Protein AF-A0A9P5TML4-F1 (afdb_monomer_lite)

Radius of gyration: 34.61 Å; chains: 1; bounding box: 71×90×97 Å

Organism: Gymnopilus junonius (NCBI:txid109634)

Structure (mmCIF, N/CA/C/O backbone):
data_AF-A0A9P5TML4-F1
#
_entry.id   AF-A0A9P5TML4-F1
#
loop_
_atom_site.group_PDB
_atom_site.id
_atom_site.type_symbol
_atom_site.label_atom_id
_atom_site.label_alt_id
_atom_site.label_comp_id
_atom_site.label_asym_id
_atom_site.label_entity_id
_atom_site.label_seq_id
_atom_site.pdbx_PDB_ins_code
_atom_site.Cartn_x
_atom_site.Cartn_y
_atom_site.Cartn_z
_atom_site.occupancy
_atom_site.B_iso_or_equiv
_atom_site.auth_seq_id
_atom_site.auth_comp_id
_atom_site.auth_asym_id
_atom_site.auth_atom_id
_atom_site.pdbx_PDB_model_num
ATOM 1 N N . MET A 1 1 ? -10.111 -52.114 -5.248 1.00 51.84 1 MET A N 1
ATOM 2 C CA . MET A 1 1 ? -9.666 -50.754 -5.624 1.00 51.84 1 MET A CA 1
ATOM 3 C C . MET A 1 1 ? -9.181 -50.064 -4.357 1.00 51.84 1 MET A C 1
ATOM 5 O O . MET A 1 1 ? -9.997 -49.552 -3.606 1.00 51.84 1 MET A O 1
ATOM 9 N N . GLY A 1 2 ? -7.890 -50.209 -4.046 1.00 53.41 2 GLY A N 1
ATOM 10 C CA . GLY A 1 2 ? -7.282 -49.753 -2.791 1.00 53.41 2 GLY A CA 1
ATOM 11 C C . GLY A 1 2 ? -6.655 -48.367 -2.927 1.00 53.41 2 GLY A C 1
ATOM 12 O O . GLY A 1 2 ? -6.003 -48.074 -3.926 1.00 53.41 2 GLY A O 1
ATOM 13 N N . THR A 1 3 ? -6.862 -47.522 -1.923 1.00 57.94 3 THR A N 1
ATOM 14 C CA . THR A 1 3 ? -6.243 -46.200 -1.775 1.00 57.94 3 THR A CA 1
ATOM 15 C C . THR A 1 3 ? -4.847 -46.341 -1.156 1.00 57.94 3 THR A C 1
ATOM 17 O O . THR A 1 3 ? -4.753 -46.918 -0.069 1.00 57.94 3 THR A O 1
ATOM 20 N N . PRO A 1 4 ? -3.763 -45.822 -1.761 1.00 61.97 4 PRO A N 1
ATOM 21 C CA . PRO A 1 4 ? -2.462 -45.826 -1.106 1.00 61.97 4 PRO A CA 1
ATOM 22 C C . PRO A 1 4 ? -2.407 -44.757 -0.005 1.00 61.97 4 PRO A C 1
ATOM 24 O O . PRO A 1 4 ? -2.473 -43.552 -0.256 1.00 61.97 4 PRO A O 1
ATOM 27 N N . SER A 1 5 ? -2.289 -45.254 1.224 1.00 61.34 5 SER A N 1
ATOM 28 C CA . SER A 1 5 ? -1.948 -44.533 2.447 1.00 61.34 5 SER A CA 1
ATOM 29 C C . SER A 1 5 ? -0.537 -43.948 2.320 1.00 61.34 5 SER A C 1
ATOM 31 O O . SER A 1 5 ? 0.417 -44.685 2.087 1.00 61.34 5 SER A O 1
ATOM 33 N N . ARG A 1 6 ? -0.388 -42.623 2.437 1.00 62.00 6 ARG A N 1
ATOM 34 C CA . ARG A 1 6 ? 0.925 -41.974 2.575 1.00 62.00 6 ARG A CA 1
ATOM 35 C C . ARG A 1 6 ? 1.346 -42.033 4.046 1.00 62.00 6 ARG A C 1
ATOM 37 O O . ARG A 1 6 ? 0.998 -41.143 4.820 1.00 62.00 6 ARG A O 1
ATOM 44 N N . ASP A 1 7 ? 2.084 -43.085 4.400 1.00 55.38 7 ASP A N 1
ATOM 45 C CA . ASP A 1 7 ?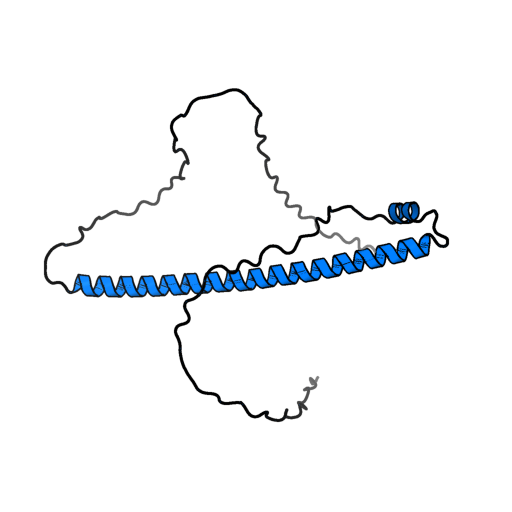 3.012 -43.096 5.540 1.00 55.38 7 ASP A CA 1
ATOM 46 C C . ASP A 1 7 ? 3.934 -41.861 5.425 1.00 55.38 7 ASP A C 1
ATOM 48 O O . ASP A 1 7 ? 4.420 -41.545 4.342 1.00 55.38 7 ASP A O 1
ATOM 52 N N . ARG A 1 8 ? 4.038 -40.946 6.395 1.00 58.59 8 ARG A N 1
ATOM 53 C CA . ARG A 1 8 ? 4.341 -41.054 7.834 1.00 58.59 8 ARG A CA 1
ATOM 54 C C . ARG A 1 8 ? 5.816 -41.317 8.157 1.00 58.59 8 ARG A C 1
ATOM 56 O O . ARG A 1 8 ? 6.116 -41.860 9.204 1.00 58.59 8 ARG A O 1
ATOM 63 N N . ASP A 1 9 ? 6.715 -40.746 7.356 1.00 57.97 9 ASP A N 1
ATOM 64 C CA . ASP A 1 9 ? 8.122 -40.553 7.726 1.00 57.97 9 ASP A CA 1
ATOM 65 C C . ASP A 1 9 ? 8.446 -39.062 7.880 1.00 57.97 9 ASP A C 1
ATOM 67 O O . ASP A 1 9 ? 8.963 -38.402 6.977 1.00 57.97 9 ASP A O 1
ATOM 71 N N . ARG A 1 10 ? 8.109 -38.495 9.046 1.00 68.50 10 ARG A N 1
ATOM 72 C CA . ARG A 1 10 ? 8.635 -37.189 9.466 1.00 68.50 10 ARG A CA 1
ATOM 73 C C . ARG A 1 10 ? 9.622 -37.428 10.611 1.00 68.50 10 ARG A C 1
ATOM 75 O O . ARG A 1 10 ? 9.188 -37.900 11.662 1.00 68.50 10 ARG A O 1
ATOM 82 N N . PRO A 1 11 ? 10.920 -37.127 10.438 1.00 71.56 11 PRO A N 1
ATOM 83 C CA . PRO A 1 11 ? 11.887 -37.274 11.516 1.00 71.56 11 PRO A CA 1
ATOM 84 C C . PRO A 1 11 ? 11.570 -36.296 12.663 1.00 71.56 11 PRO A C 1
ATOM 86 O O . PRO A 1 11 ? 11.087 -35.184 12.405 1.00 71.56 11 PRO A O 1
ATOM 89 N N . PRO A 1 12 ? 11.823 -36.680 13.927 1.00 73.31 12 PRO A N 1
ATOM 90 C CA . PRO A 1 12 ? 11.628 -35.796 15.067 1.00 73.31 12 PRO A CA 1
ATOM 91 C C . PRO A 1 12 ? 12.637 -34.645 15.004 1.00 73.31 12 PRO A C 1
ATOM 93 O O . PRO A 1 12 ? 13.848 -34.856 14.962 1.00 73.31 12 PRO A O 1
ATOM 96 N N . PHE A 1 13 ? 12.134 -33.410 14.994 1.00 66.06 13 PHE A N 1
ATOM 97 C CA . PHE A 1 13 ? 12.975 -32.230 15.162 1.00 66.06 13 PHE A CA 1
ATOM 98 C C . PHE A 1 13 ? 13.540 -32.198 16.593 1.00 66.06 13 PHE A C 1
ATOM 100 O O . PHE A 1 13 ? 12.789 -32.440 17.541 1.00 66.06 13 PHE A O 1
ATOM 107 N N . PRO A 1 14 ? 14.833 -31.882 16.775 1.00 67.19 14 PRO A N 1
ATOM 108 C CA . PRO A 1 14 ? 15.442 -31.797 18.094 1.00 67.19 14 PRO A CA 1
ATOM 109 C C . PRO A 1 14 ? 14.889 -30.611 18.896 1.00 67.19 14 PRO A C 1
ATOM 111 O O . PRO A 1 14 ? 14.801 -29.479 18.418 1.00 67.19 14 PRO A O 1
ATOM 114 N N . HIS A 1 15 ? 14.534 -30.902 20.147 1.00 57.44 15 HIS A N 1
ATOM 115 C CA . HIS A 1 15 ? 14.115 -29.946 21.164 1.00 57.44 15 HIS A CA 1
ATOM 116 C C . HIS A 1 15 ? 15.214 -28.907 21.420 1.00 57.44 15 HIS A C 1
ATOM 118 O O . HIS A 1 15 ? 16.324 -29.250 21.818 1.00 57.44 15 HIS A O 1
ATOM 124 N N . SER A 1 16 ? 14.890 -27.630 21.228 1.00 55.72 16 SER A N 1
ATOM 125 C CA . SER A 1 16 ? 15.721 -26.514 21.689 1.00 55.72 16 SER A CA 1
ATOM 126 C C . SER A 1 16 ? 15.268 -26.092 23.097 1.00 55.72 16 SER A C 1
ATOM 128 O O . SER A 1 16 ? 14.058 -25.977 23.318 1.00 55.72 16 SER A O 1
ATOM 130 N N . PRO A 1 17 ? 16.185 -25.871 24.058 1.00 59.56 17 PRO A N 1
ATOM 131 C CA . PRO A 1 17 ? 15.829 -25.482 25.417 1.00 59.56 17 PRO A CA 1
ATOM 132 C C . PRO A 1 17 ? 15.291 -24.047 25.450 1.00 59.56 17 PRO A C 1
ATOM 134 O O . PRO A 1 17 ? 15.883 -23.120 24.898 1.00 59.56 17 PRO A O 1
ATOM 137 N N . ALA A 1 18 ? 14.148 -23.881 26.111 1.00 56.38 18 ALA A N 1
ATOM 138 C CA . ALA A 1 18 ? 13.506 -22.599 26.347 1.00 56.38 18 ALA A CA 1
ATOM 139 C C . ALA A 1 18 ? 14.325 -21.740 27.331 1.00 56.38 18 ALA A C 1
ATOM 141 O O . ALA A 1 18 ? 14.668 -22.229 28.412 1.00 56.38 18 ALA A O 1
ATOM 142 N N . PRO A 1 19 ? 14.585 -20.453 27.042 1.00 59.31 19 PRO A N 1
ATOM 143 C CA . PRO A 1 19 ? 15.046 -19.527 28.061 1.00 59.31 19 PRO A CA 1
ATOM 144 C C . PRO A 1 19 ? 13.857 -19.095 28.929 1.00 59.31 19 PRO A C 1
ATOM 146 O O . PRO A 1 19 ? 12.971 -18.357 28.501 1.00 59.31 19 PRO A O 1
ATOM 149 N N . SER A 1 20 ? 13.851 -19.569 30.173 1.00 51.41 20 SER A N 1
ATOM 150 C CA . SER A 1 20 ? 13.013 -19.032 31.242 1.00 51.41 20 SER A CA 1
ATOM 151 C C . SER A 1 20 ? 13.687 -17.785 31.807 1.00 51.41 20 SER A C 1
ATOM 153 O O . SER A 1 20 ? 14.712 -17.882 32.479 1.00 51.41 20 SER A O 1
ATOM 155 N N . LEU A 1 21 ? 13.113 -16.612 31.544 1.00 57.62 21 LEU A N 1
ATOM 156 C CA . LEU A 1 21 ? 13.410 -15.394 32.291 1.00 57.62 21 LEU A CA 1
ATOM 157 C C . LEU A 1 21 ? 12.103 -14.815 32.831 1.00 57.62 21 LEU A C 1
ATOM 159 O O . LEU A 1 21 ? 11.304 -14.205 32.125 1.00 57.62 21 LEU A O 1
ATOM 163 N N . ARG A 1 22 ? 11.911 -15.040 34.132 1.00 51.38 22 ARG A N 1
ATOM 164 C CA . ARG A 1 22 ? 11.092 -14.199 35.003 1.00 51.38 22 ARG A CA 1
ATOM 165 C C . ARG A 1 22 ? 11.647 -12.766 34.969 1.00 51.38 22 ARG A C 1
ATOM 167 O O . ARG A 1 22 ? 12.858 -12.605 35.057 1.00 51.38 22 ARG A O 1
ATOM 174 N N . HIS A 1 23 ? 10.772 -11.760 34.952 1.00 43.31 23 HIS A N 1
ATOM 175 C CA . HIS A 1 23 ? 10.593 -10.755 36.017 1.00 43.31 23 HIS A CA 1
ATOM 176 C C . HIS A 1 23 ? 9.984 -9.434 35.504 1.00 43.31 23 HIS A C 1
ATOM 178 O O . HIS A 1 23 ? 10.268 -8.963 34.411 1.00 43.31 23 HIS A O 1
ATOM 184 N N . THR A 1 24 ? 9.184 -8.850 36.405 1.00 42.88 24 THR A N 1
ATOM 185 C CA . THR A 1 24 ? 8.756 -7.445 36.538 1.00 42.88 24 THR A CA 1
ATOM 186 C C . THR A 1 24 ? 7.752 -6.878 35.534 1.00 42.88 24 THR A C 1
ATOM 188 O O . THR A 1 24 ? 8.084 -6.427 34.445 1.00 42.88 24 THR A O 1
ATOM 191 N N . ALA A 1 25 ? 6.505 -6.805 36.007 1.00 50.78 25 ALA A N 1
ATOM 192 C CA . ALA A 1 25 ? 5.528 -5.815 35.593 1.00 50.78 25 ALA A CA 1
ATOM 193 C C . ALA A 1 25 ? 6.033 -4.398 35.925 1.00 50.78 25 ALA A C 1
ATOM 195 O O . ALA A 1 25 ? 6.437 -4.129 37.056 1.00 50.78 25 ALA A O 1
ATOM 196 N N . ALA A 1 26 ? 5.945 -3.500 34.948 1.00 51.59 26 ALA A N 1
ATOM 197 C CA . ALA A 1 26 ? 5.957 -2.055 35.126 1.00 51.59 26 ALA A CA 1
ATOM 198 C C . ALA A 1 26 ? 4.799 -1.481 34.287 1.00 51.59 26 ALA A C 1
ATOM 200 O O . ALA A 1 26 ? 4.614 -1.920 33.149 1.00 51.59 26 ALA A O 1
ATOM 201 N N . PRO A 1 27 ? 3.997 -0.535 34.806 1.00 49.16 27 PRO A N 1
ATOM 202 C CA . PRO A 1 27 ? 3.010 0.170 34.003 1.00 49.16 27 PRO A CA 1
ATOM 203 C C . PRO A 1 27 ? 3.740 1.199 33.136 1.00 49.16 27 PRO A C 1
ATOM 205 O O . PRO A 1 27 ? 4.102 2.281 33.593 1.00 49.16 27 PRO A O 1
ATOM 208 N N . SER A 1 28 ? 3.999 0.854 31.877 1.00 45.97 28 SER A N 1
ATOM 209 C CA . SER A 1 28 ? 4.472 1.823 30.894 1.00 45.97 28 SER A CA 1
ATOM 210 C C . SER A 1 28 ? 3.296 2.676 30.433 1.00 45.97 28 SER A C 1
ATOM 212 O O . SER A 1 28 ? 2.384 2.193 29.763 1.00 45.97 28 SER A O 1
ATOM 214 N N . SER A 1 29 ? 3.329 3.953 30.801 1.00 47.94 29 SER A N 1
ATOM 215 C CA . SER A 1 29 ? 2.539 5.021 30.201 1.00 47.94 29 SER A CA 1
ATOM 216 C C . SER A 1 29 ? 2.631 4.914 28.678 1.00 47.94 29 SER A C 1
ATOM 218 O O . SER A 1 29 ? 3.704 5.081 28.100 1.00 47.94 29 SER A O 1
ATOM 220 N N . ALA A 1 30 ? 1.518 4.574 28.030 1.00 46.62 30 ALA A N 1
ATOM 221 C CA . ALA A 1 30 ? 1.446 4.489 26.583 1.00 46.62 30 ALA A CA 1
ATOM 222 C C . ALA A 1 30 ? 1.553 5.904 26.003 1.00 46.62 30 ALA A C 1
ATOM 224 O O . ALA A 1 30 ? 0.580 6.658 25.975 1.00 46.62 30 ALA A O 1
ATOM 225 N N . SER A 1 31 ? 2.752 6.265 25.554 1.00 44.47 31 SER A N 1
ATOM 226 C CA . SER A 1 31 ? 2.976 7.428 24.705 1.00 44.47 31 SER A CA 1
ATOM 227 C C . SER A 1 31 ? 2.199 7.238 23.404 1.00 44.47 31 SER A C 1
ATOM 229 O O . SER A 1 31 ? 2.626 6.545 22.482 1.00 44.47 31 SER A O 1
ATOM 231 N N . LEU A 1 32 ? 1.014 7.837 23.354 1.00 60.06 32 LEU A N 1
ATOM 232 C CA . LEU A 1 32 ? 0.306 8.128 22.120 1.00 60.06 32 LEU A CA 1
ATOM 233 C C . LEU A 1 32 ? 1.150 9.121 21.308 1.00 60.06 32 LEU A C 1
ATOM 235 O O . LEU A 1 32 ? 1.763 10.028 21.869 1.00 60.06 32 LEU A O 1
ATOM 239 N N . THR A 1 33 ? 1.086 8.995 19.982 1.00 52.94 33 THR A N 1
ATOM 240 C CA . THR A 1 33 ? 1.652 9.912 18.971 1.00 52.94 33 THR A CA 1
ATOM 241 C C . THR A 1 33 ? 3.093 9.634 18.530 1.00 52.94 33 THR A C 1
ATOM 243 O O . THR A 1 33 ? 3.973 10.472 18.661 1.00 52.94 33 THR A O 1
ATOM 246 N N . ASN A 1 34 ? 3.323 8.492 17.878 1.00 41.75 34 ASN A N 1
ATOM 247 C CA . ASN A 1 34 ? 4.428 8.374 16.921 1.00 41.75 34 ASN A CA 1
ATOM 248 C C . ASN A 1 34 ? 3.848 8.110 15.527 1.00 41.75 34 ASN A C 1
ATOM 250 O O . ASN A 1 34 ? 3.809 6.981 15.040 1.00 41.75 34 ASN A O 1
ATOM 254 N N . ILE A 1 35 ? 3.328 9.170 14.903 1.00 52.41 35 ILE A N 1
ATOM 255 C CA . ILE A 1 35 ? 3.104 9.191 13.457 1.00 52.41 35 ILE A CA 1
ATOM 256 C C . ILE A 1 35 ? 4.491 9.445 12.856 1.00 52.41 35 ILE A C 1
ATOM 258 O O . ILE A 1 35 ? 5.016 10.542 13.049 1.00 52.41 35 ILE A O 1
ATOM 262 N N . PRO A 1 36 ? 5.146 8.468 12.201 1.00 55.25 36 PRO A N 1
ATOM 263 C CA . PRO A 1 36 ? 6.417 8.742 11.554 1.00 55.25 36 PRO A CA 1
ATOM 264 C C . PRO A 1 36 ? 6.183 9.796 10.472 1.00 55.25 36 PRO A C 1
ATOM 266 O O . PRO A 1 36 ? 5.341 9.610 9.591 1.00 55.25 36 PRO A O 1
ATOM 269 N N . ALA A 1 37 ? 6.910 10.908 10.589 1.00 50.47 37 ALA A N 1
ATOM 270 C CA . ALA A 1 37 ? 6.944 11.972 9.604 1.00 50.47 37 ALA A CA 1
ATOM 271 C C . ALA A 1 37 ? 7.203 11.375 8.217 1.00 50.47 37 ALA A C 1
ATOM 273 O O . ALA A 1 37 ? 8.073 10.517 8.043 1.00 50.47 37 ALA A O 1
ATOM 274 N N . SER A 1 38 ? 6.390 11.814 7.261 1.00 47.81 38 SER A N 1
ATOM 275 C CA . SER A 1 38 ? 6.419 11.432 5.859 1.00 47.81 38 SER A CA 1
ATOM 276 C C . SER A 1 38 ? 7.850 11.443 5.328 1.00 47.81 38 SER A C 1
ATOM 278 O O . SER A 1 38 ? 8.447 12.501 5.145 1.00 47.81 38 SER A O 1
ATOM 280 N N . SER A 1 39 ? 8.400 10.257 5.068 1.00 49.41 39 SER A N 1
ATOM 281 C CA . SER A 1 39 ? 9.530 10.136 4.154 1.00 49.41 39 SER A CA 1
ATOM 282 C C . SER A 1 39 ? 9.053 10.666 2.811 1.00 49.41 39 SER A C 1
ATOM 284 O O . SER A 1 39 ? 7.967 10.305 2.358 1.00 49.41 39 SER A O 1
ATOM 286 N N . SER A 1 40 ? 9.830 11.583 2.244 1.00 47.84 40 SER A N 1
ATOM 287 C CA . SER A 1 40 ? 9.582 12.293 0.996 1.00 47.84 40 SER A CA 1
ATOM 288 C C . SER A 1 40 ? 8.981 11.359 -0.051 1.00 47.84 40 SER A C 1
ATOM 290 O O . SER A 1 40 ? 9.683 10.557 -0.665 1.00 47.84 40 SER A O 1
ATOM 292 N N . ALA A 1 41 ? 7.660 11.425 -0.218 1.00 54.62 41 ALA A N 1
ATOM 293 C CA . ALA A 1 41 ? 6.979 10.699 -1.268 1.00 54.62 41 ALA A CA 1
ATOM 294 C C . ALA A 1 41 ? 7.440 11.329 -2.579 1.00 54.62 41 ALA A C 1
ATOM 296 O O . ALA A 1 41 ? 7.082 12.465 -2.887 1.00 54.62 41 ALA A O 1
ATOM 297 N N . VAL A 1 42 ? 8.283 10.615 -3.323 1.00 56.59 42 VAL A N 1
ATOM 298 C CA . VAL A 1 42 ? 8.576 10.953 -4.713 1.00 56.59 42 VAL A CA 1
ATOM 299 C C . VAL A 1 42 ? 7.221 10.986 -5.416 1.00 56.59 42 VAL A C 1
ATOM 301 O O . VAL A 1 42 ? 6.560 9.954 -5.520 1.00 56.59 42 VAL A O 1
ATOM 304 N N . GLN A 1 43 ? 6.758 12.176 -5.811 1.00 51.12 43 GLN A N 1
ATOM 305 C CA . GLN A 1 43 ? 5.554 12.325 -6.623 1.00 51.12 43 GLN A CA 1
ATOM 306 C C . GLN A 1 43 ? 5.835 11.703 -7.991 1.00 51.12 43 GLN A C 1
ATOM 308 O O . GLN A 1 43 ? 6.273 12.371 -8.923 1.00 51.12 43 GLN A O 1
ATOM 313 N N . VAL A 1 44 ? 5.596 10.403 -8.109 1.00 59.38 44 VAL A N 1
ATOM 314 C CA . VAL A 1 44 ? 5.471 9.737 -9.401 1.00 59.38 44 VAL A CA 1
ATOM 315 C C . VAL A 1 44 ? 4.117 10.141 -9.969 1.00 59.38 44 VAL A C 1
ATOM 317 O O . VAL A 1 44 ? 3.076 9.586 -9.623 1.00 59.38 44 VAL A O 1
ATOM 320 N N . SER A 1 45 ? 4.134 11.182 -10.800 1.00 63.09 45 SER A N 1
ATOM 321 C CA . SER A 1 45 ? 3.045 11.446 -11.736 1.00 63.09 45 SER A CA 1
ATOM 322 C C . SER A 1 45 ? 2.831 10.183 -12.584 1.00 63.09 45 SER A C 1
ATOM 324 O O . SER A 1 45 ? 3.822 9.619 -13.058 1.00 63.09 45 SER A O 1
ATOM 326 N N . PRO A 1 46 ? 1.588 9.703 -12.770 1.00 61.59 46 PRO A N 1
ATOM 327 C CA . PRO A 1 46 ? 1.304 8.525 -13.576 1.00 61.59 46 PRO A CA 1
ATOM 328 C C . PRO A 1 46 ? 1.482 8.871 -15.056 1.00 61.59 46 PRO A C 1
ATOM 330 O O . PRO A 1 46 ? 0.519 9.113 -15.780 1.00 61.59 46 PRO A O 1
ATOM 333 N N . GLN A 1 47 ? 2.729 8.927 -15.510 1.00 74.31 47 GLN A N 1
ATOM 334 C CA . GLN A 1 47 ? 3.042 9.074 -16.918 1.00 74.31 47 GLN A CA 1
ATOM 335 C C . GLN A 1 47 ? 3.238 7.683 -17.512 1.00 74.31 47 GLN A C 1
ATOM 337 O O . GLN A 1 47 ? 4.059 6.891 -17.051 1.00 74.31 47 GLN A O 1
ATOM 342 N N . THR A 1 48 ? 2.438 7.361 -18.522 1.00 83.50 48 THR A N 1
ATOM 343 C CA . THR A 1 48 ? 2.553 6.115 -19.272 1.00 83.50 48 THR A CA 1
ATOM 344 C C . THR A 1 48 ? 3.862 6.113 -20.055 1.00 83.50 48 THR A C 1
ATOM 346 O O . THR A 1 48 ? 4.035 6.867 -21.013 1.00 83.50 48 THR A O 1
ATOM 349 N N . VAL A 1 49 ? 4.793 5.252 -19.649 1.00 88.31 49 VAL A N 1
ATOM 350 C CA . VAL A 1 49 ? 6.034 5.013 -20.389 1.00 88.31 49 VAL A CA 1
ATOM 351 C C . VAL A 1 49 ? 5.705 4.135 -21.594 1.00 88.31 49 VAL A C 1
ATOM 353 O O . VAL A 1 49 ? 5.216 3.017 -21.443 1.00 88.31 49 VAL A O 1
ATOM 356 N N . THR A 1 50 ? 5.945 4.655 -22.797 1.00 94.19 50 THR A N 1
ATOM 357 C CA . THR A 1 50 ? 5.768 3.913 -24.053 1.00 94.19 50 THR A CA 1
ATOM 358 C C . THR A 1 50 ? 7.125 3.596 -24.667 1.00 94.19 50 THR A C 1
ATOM 360 O O . THR A 1 50 ? 8.083 4.353 -24.506 1.00 94.19 50 THR A O 1
ATOM 363 N N . VAL A 1 51 ? 7.206 2.478 -25.391 1.00 93.81 51 VAL A N 1
ATOM 364 C CA . VAL A 1 51 ? 8.445 2.048 -26.059 1.00 93.81 51 VAL A CA 1
ATOM 365 C C . VAL A 1 51 ? 8.921 3.108 -27.056 1.00 93.81 51 VAL A C 1
ATOM 367 O O . VAL A 1 51 ? 10.094 3.467 -27.044 1.00 93.81 51 VAL A O 1
ATOM 370 N N . ASP A 1 52 ? 8.011 3.685 -27.846 1.00 95.06 52 ASP A N 1
ATOM 371 C CA . ASP A 1 52 ? 8.346 4.734 -28.817 1.00 95.06 52 ASP A CA 1
ATOM 372 C C . ASP A 1 52 ? 8.919 5.991 -28.156 1.00 95.06 52 ASP A C 1
ATOM 374 O O . ASP A 1 52 ? 9.810 6.632 -28.713 1.00 95.06 52 ASP A O 1
ATOM 378 N N . ALA A 1 53 ? 8.430 6.357 -26.965 1.00 95.56 53 ALA A N 1
ATOM 379 C CA . ALA A 1 53 ? 8.971 7.486 -26.217 1.00 95.56 53 ALA A CA 1
ATOM 380 C C . ALA A 1 53 ? 10.403 7.210 -25.738 1.00 95.56 53 ALA A C 1
ATOM 382 O O . ALA A 1 53 ? 11.259 8.084 -25.872 1.00 95.56 53 ALA A O 1
ATOM 383 N N . LEU A 1 54 ? 10.684 5.998 -25.246 1.00 96.00 54 LEU A N 1
ATOM 384 C CA . LEU A 1 54 ? 12.035 5.605 -24.835 1.00 96.00 54 LEU A CA 1
ATOM 385 C C . LEU A 1 54 ? 12.994 5.526 -26.028 1.00 9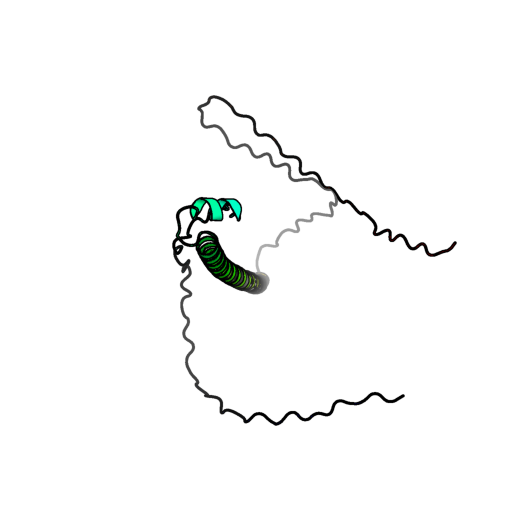6.00 54 LEU A C 1
ATOM 387 O O . LEU A 1 54 ? 14.110 6.029 -25.950 1.00 96.00 54 LEU A O 1
ATOM 391 N N . LEU A 1 55 ? 12.562 4.966 -27.159 1.00 97.00 55 LEU A N 1
ATOM 392 C CA . LEU A 1 55 ? 13.397 4.911 -28.363 1.00 97.00 55 LEU A CA 1
ATOM 393 C C . LEU A 1 55 ? 13.722 6.306 -28.903 1.00 97.00 55 LEU A C 1
ATOM 395 O O . LEU A 1 55 ? 14.858 6.554 -29.297 1.00 97.00 55 LEU A O 1
ATOM 399 N N . LYS A 1 56 ? 12.760 7.236 -28.874 1.00 96.88 56 LYS A N 1
ATOM 400 C CA . LYS A 1 56 ? 13.010 8.644 -29.218 1.00 96.88 56 LYS A CA 1
ATOM 401 C C . LYS A 1 56 ? 13.973 9.310 -28.236 1.00 96.88 56 LYS A C 1
ATOM 403 O O . LYS A 1 56 ? 14.829 10.072 -28.671 1.00 96.88 56 LYS A O 1
ATOM 408 N N . LEU A 1 57 ? 13.850 9.013 -26.941 1.00 96.62 57 LEU A N 1
ATOM 409 C CA . LEU A 1 57 ? 14.728 9.552 -25.899 1.00 96.62 57 LEU A CA 1
ATOM 410 C C . LEU A 1 57 ? 16.189 9.127 -26.102 1.00 96.62 57 LEU A C 1
ATOM 412 O O . LEU A 1 57 ? 17.088 9.943 -25.931 1.00 96.62 57 LEU A O 1
ATOM 416 N N . PHE A 1 58 ? 16.421 7.876 -26.505 1.00 97.62 58 PHE A N 1
ATOM 417 C CA . PHE A 1 58 ? 17.761 7.321 -26.712 1.00 97.62 58 PHE A CA 1
ATOM 418 C C . PHE A 1 58 ? 18.213 7.308 -28.177 1.00 97.62 58 PHE A C 1
ATOM 420 O O . PHE A 1 58 ? 19.204 6.658 -28.494 1.00 97.62 58 PHE A O 1
ATOM 427 N N . ALA A 1 59 ? 17.541 8.038 -29.073 1.00 97.75 59 ALA A N 1
ATOM 428 C CA . ALA A 1 59 ? 17.808 7.997 -30.515 1.00 97.75 59 ALA A CA 1
ATOM 429 C C . ALA A 1 59 ? 19.250 8.382 -30.904 1.00 97.75 59 ALA A C 1
ATOM 431 O O . ALA A 1 59 ? 19.723 7.976 -31.962 1.00 97.75 59 ALA A O 1
ATOM 432 N N . THR A 1 60 ? 19.944 9.156 -30.065 1.00 97.75 60 THR A N 1
ATOM 433 C CA . THR A 1 60 ? 21.330 9.601 -30.288 1.00 97.75 60 THR A CA 1
ATOM 434 C C . THR A 1 60 ? 22.378 8.747 -29.570 1.00 97.75 60 THR A C 1
ATOM 436 O O . THR A 1 60 ? 23.557 9.079 -29.631 1.00 97.75 60 THR A O 1
ATOM 439 N N . ALA A 1 61 ? 21.975 7.706 -28.837 1.00 97.31 61 ALA A N 1
ATOM 440 C CA . ALA A 1 61 ? 22.911 6.795 -28.184 1.00 97.31 61 ALA A CA 1
ATOM 441 C C . ALA A 1 61 ? 23.549 5.844 -29.209 1.00 97.31 61 ALA A C 1
ATOM 443 O O . ALA A 1 61 ? 22.918 5.500 -30.207 1.00 97.31 61 ALA A O 1
ATOM 444 N N . ASP A 1 62 ? 24.755 5.346 -28.924 1.00 97.81 62 ASP A N 1
ATOM 445 C CA . ASP A 1 62 ? 25.458 4.389 -29.798 1.00 97.81 62 ASP A CA 1
ATOM 446 C C . ASP A 1 62 ? 24.625 3.117 -30.051 1.00 97.81 62 ASP A C 1
ATOM 448 O O . ASP A 1 62 ? 24.643 2.532 -31.138 1.00 97.81 62 ASP A O 1
ATOM 452 N N . HIS A 1 63 ? 23.852 2.701 -29.040 1.00 97.12 63 HIS A N 1
ATOM 453 C CA . HIS A 1 63 ? 22.963 1.541 -29.071 1.00 97.12 63 HIS A CA 1
ATOM 454 C C . HIS A 1 63 ? 21.572 1.899 -28.509 1.00 97.12 63 HIS A C 1
ATOM 456 O O . HIS A 1 63 ? 21.267 1.577 -27.356 1.00 97.12 63 HIS A O 1
ATOM 462 N N . PRO A 1 64 ? 20.694 2.541 -29.306 1.00 95.94 64 PRO A N 1
ATOM 463 C CA . PRO A 1 64 ? 19.438 3.130 -28.825 1.00 95.94 64 PRO A CA 1
ATOM 464 C C . PRO A 1 64 ? 18.487 2.097 -28.206 1.00 95.94 64 PRO A C 1
ATOM 466 O O . PRO A 1 64 ? 17.872 2.350 -27.173 1.00 95.94 64 PRO A O 1
ATOM 469 N N . HIS A 1 65 ? 18.395 0.903 -28.799 1.00 97.50 65 HIS A N 1
ATOM 470 C CA . HIS A 1 65 ? 17.538 -0.173 -28.296 1.00 97.50 65 HIS A CA 1
ATOM 471 C C . HIS A 1 65 ? 18.019 -0.748 -26.960 1.00 97.50 65 HIS A C 1
ATOM 473 O O . HIS A 1 65 ? 17.196 -1.018 -26.089 1.00 97.50 65 HIS A O 1
ATOM 479 N N . ALA A 1 66 ? 19.335 -0.922 -26.792 1.00 97.81 66 ALA A N 1
ATOM 480 C CA . ALA A 1 66 ? 19.909 -1.423 -25.546 1.00 97.81 66 ALA A CA 1
ATOM 481 C C . ALA A 1 66 ? 19.700 -0.407 -24.414 1.00 97.81 66 ALA A C 1
ATOM 483 O O . ALA A 1 66 ? 19.162 -0.760 -23.369 1.00 97.81 66 ALA A O 1
ATOM 484 N N . ALA A 1 67 ? 19.995 0.872 -24.673 1.00 97.62 67 ALA A N 1
ATOM 485 C CA . ALA A 1 67 ? 19.785 1.947 -23.706 1.00 97.62 67 ALA A CA 1
ATOM 486 C C . ALA A 1 67 ? 18.305 2.092 -23.296 1.00 97.62 67 ALA A C 1
ATOM 488 O O . ALA A 1 67 ? 17.994 2.218 -22.111 1.00 97.62 67 ALA A O 1
ATOM 489 N N . ALA A 1 68 ? 17.377 2.008 -24.256 1.00 97.31 68 ALA A N 1
ATOM 490 C CA . ALA A 1 68 ? 15.943 2.044 -23.971 1.00 97.31 68 ALA A CA 1
ATOM 491 C C . ALA A 1 68 ? 15.478 0.851 -23.117 1.00 97.31 68 ALA A C 1
ATOM 493 O O . ALA A 1 68 ? 14.645 1.023 -22.224 1.00 97.31 68 ALA A O 1
ATOM 494 N N . LEU A 1 69 ? 16.012 -0.349 -23.369 1.00 97.69 69 LEU A N 1
ATOM 495 C CA . LEU A 1 69 ? 15.702 -1.543 -22.582 1.00 97.69 69 LEU A CA 1
ATOM 496 C C . LEU A 1 69 ? 16.225 -1.421 -21.148 1.00 97.69 69 LEU A C 1
ATOM 498 O O . LEU A 1 69 ? 15.476 -1.692 -20.208 1.00 97.69 69 LEU A O 1
ATOM 502 N N . ASP A 1 70 ? 17.472 -0.982 -20.978 1.00 97.94 70 ASP A N 1
ATOM 503 C CA . ASP A 1 70 ? 18.084 -0.794 -19.661 1.00 97.94 70 ASP A CA 1
ATOM 504 C C . ASP A 1 70 ? 17.286 0.212 -18.824 1.00 97.94 70 ASP A C 1
ATOM 506 O O . ASP A 1 70 ? 16.974 -0.058 -17.659 1.00 97.94 70 ASP A O 1
ATOM 510 N N . GLN A 1 71 ? 16.858 1.322 -19.437 1.00 96.31 71 GLN A N 1
ATOM 511 C CA . GLN A 1 71 ? 15.996 2.302 -18.778 1.00 96.31 71 GLN A CA 1
ATOM 512 C C . GLN A 1 71 ? 14.640 1.698 -18.385 1.00 96.31 71 GLN A C 1
ATOM 514 O O . GLN A 1 71 ? 14.209 1.846 -17.241 1.00 96.31 71 GLN A O 1
ATOM 519 N N . ALA A 1 72 ? 13.982 0.966 -19.290 1.00 96.25 72 ALA A N 1
ATOM 520 C CA . ALA A 1 72 ? 12.699 0.327 -18.995 1.00 96.25 72 ALA A CA 1
ATOM 521 C C . ALA A 1 72 ? 12.805 -0.686 -17.839 1.00 96.25 72 ALA A C 1
ATOM 523 O O . ALA A 1 72 ? 11.911 -0.776 -16.991 1.00 96.25 72 ALA A O 1
ATOM 524 N N . VAL A 1 73 ? 13.902 -1.447 -17.778 1.00 97.38 73 VAL A N 1
ATOM 525 C CA . VAL A 1 73 ? 14.169 -2.400 -16.692 1.00 97.38 73 VAL A CA 1
ATOM 526 C C . VAL A 1 73 ? 14.424 -1.671 -15.373 1.00 97.38 73 VAL A C 1
ATOM 528 O O . VAL A 1 73 ? 13.893 -2.091 -14.338 1.00 97.38 73 VAL A O 1
ATOM 531 N N . ALA A 1 74 ? 15.191 -0.580 -15.394 1.00 96.12 74 ALA A N 1
ATOM 532 C CA . ALA A 1 74 ? 15.427 0.249 -14.218 1.00 96.12 74 ALA A CA 1
ATOM 533 C C . ALA A 1 74 ? 14.109 0.811 -13.659 1.00 96.12 74 ALA A C 1
ATOM 535 O O . ALA A 1 74 ? 13.812 0.607 -12.477 1.00 96.12 74 ALA A O 1
ATOM 536 N N . ASP A 1 75 ? 13.272 1.403 -14.514 1.00 94.44 75 ASP A N 1
ATOM 537 C CA . ASP A 1 75 ? 11.971 1.958 -14.124 1.00 94.44 75 ASP A CA 1
ATOM 538 C C . ASP A 1 75 ? 11.045 0.877 -13.554 1.00 94.44 75 ASP A C 1
ATOM 540 O O . ASP A 1 75 ? 10.445 1.055 -12.488 1.00 94.44 75 ASP A O 1
ATOM 544 N N . ARG A 1 76 ? 10.986 -0.300 -14.195 1.00 95.69 76 ARG A N 1
ATOM 545 C CA . ARG A 1 76 ? 10.224 -1.453 -13.688 1.00 95.69 76 ARG A CA 1
ATOM 546 C C . ARG A 1 76 ? 10.673 -1.849 -12.283 1.00 95.69 76 ARG A C 1
ATOM 548 O O . ARG A 1 76 ? 9.838 -2.136 -11.424 1.00 95.69 76 ARG A O 1
ATOM 555 N N . ASN A 1 77 ? 11.981 -1.897 -12.042 1.00 96.56 77 ASN A N 1
ATOM 556 C CA . ASN A 1 77 ? 12.526 -2.280 -10.742 1.00 96.56 77 ASN A CA 1
ATOM 557 C C . ASN A 1 77 ? 12.182 -1.245 -9.660 1.00 96.56 77 ASN A C 1
ATOM 559 O O . ASN A 1 77 ? 11.778 -1.634 -8.561 1.00 96.56 77 ASN A O 1
ATOM 563 N N . VAL A 1 78 ? 12.257 0.052 -9.979 1.00 95.56 78 VAL A N 1
ATOM 564 C CA . VAL A 1 78 ? 11.837 1.134 -9.072 1.00 95.56 78 VAL A CA 1
ATOM 565 C C . VAL A 1 78 ? 10.349 1.014 -8.734 1.00 95.56 78 VAL A C 1
ATOM 567 O O . VAL A 1 78 ? 9.987 0.993 -7.555 1.00 95.56 78 VAL A O 1
ATOM 570 N N . LEU A 1 79 ? 9.487 0.857 -9.742 1.00 94.25 79 LEU A N 1
ATOM 571 C CA . LEU A 1 79 ? 8.043 0.707 -9.542 1.00 94.25 79 LEU A CA 1
ATOM 572 C C . LEU A 1 79 ? 7.701 -0.551 -8.734 1.00 94.25 79 LEU A C 1
ATOM 574 O O . LEU A 1 79 ? 6.847 -0.506 -7.849 1.00 94.25 79 LEU A O 1
ATOM 578 N N . SER A 1 80 ? 8.395 -1.665 -8.973 1.00 96.12 80 SER A N 1
ATOM 579 C CA . SER A 1 80 ? 8.225 -2.901 -8.198 1.00 96.12 80 SER A CA 1
ATOM 580 C C . SER A 1 80 ? 8.611 -2.719 -6.725 1.00 96.12 80 SER A C 1
ATOM 582 O O . SER A 1 80 ? 7.923 -3.223 -5.827 1.00 96.12 80 SER A O 1
ATOM 584 N N . ALA A 1 81 ? 9.695 -1.987 -6.450 1.00 95.69 81 ALA A N 1
ATOM 585 C CA . ALA A 1 81 ? 10.109 -1.669 -5.087 1.00 95.69 81 ALA A CA 1
ATOM 586 C C . ALA A 1 81 ? 9.074 -0.778 -4.379 1.00 95.69 81 ALA A C 1
ATOM 588 O O . ALA A 1 81 ? 8.683 -1.078 -3.247 1.00 95.69 81 ALA A O 1
ATOM 589 N N . GLN A 1 82 ? 8.567 0.256 -5.058 1.00 96.31 82 GLN A N 1
ATOM 590 C CA . GLN A 1 82 ? 7.490 1.113 -4.546 1.00 96.31 82 GLN A CA 1
ATOM 591 C C . GLN A 1 82 ? 6.207 0.315 -4.281 1.00 96.31 82 GLN A C 1
ATOM 593 O O . GLN A 1 82 ? 5.622 0.424 -3.204 1.00 96.31 82 GLN A O 1
ATOM 598 N N . ASN A 1 83 ? 5.796 -0.550 -5.212 1.00 96.62 83 ASN A N 1
ATOM 599 C CA . ASN A 1 83 ? 4.616 -1.401 -5.056 1.00 96.62 83 ASN A CA 1
ATOM 600 C C . ASN A 1 83 ? 4.738 -2.306 -3.817 1.00 96.62 83 ASN A C 1
ATOM 602 O O . ASN A 1 83 ? 3.821 -2.386 -3.000 1.00 96.62 83 ASN A O 1
ATOM 606 N N . SER A 1 84 ? 5.918 -2.896 -3.604 1.00 97.19 84 SER A N 1
ATOM 607 C CA . SER A 1 84 ? 6.209 -3.702 -2.411 1.00 97.19 84 SER A CA 1
ATOM 608 C C . SER A 1 84 ? 6.123 -2.888 -1.113 1.00 97.19 84 SER A C 1
ATOM 610 O O . SER A 1 84 ? 5.648 -3.389 -0.092 1.00 97.19 84 SER A O 1
ATOM 612 N N . GLN A 1 85 ? 6.575 -1.631 -1.123 1.00 98.06 85 GLN A N 1
ATOM 613 C CA . GLN A 1 85 ? 6.455 -0.731 0.030 1.00 98.06 85 GLN A CA 1
ATOM 614 C C . GLN A 1 85 ? 4.996 -0.359 0.317 1.00 98.06 85 GLN A C 1
ATOM 616 O O . GLN A 1 85 ? 4.579 -0.392 1.477 1.00 98.06 85 GLN A O 1
ATOM 621 N N . LEU A 1 86 ? 4.210 -0.060 -0.721 1.00 97.94 86 LEU A N 1
ATOM 622 C CA . LEU A 1 86 ? 2.781 0.229 -0.591 1.00 97.94 86 LEU A CA 1
ATOM 623 C C . LEU A 1 86 ? 2.029 -0.960 0.011 1.00 97.94 86 LEU A C 1
ATOM 625 O O . LEU A 1 86 ? 1.261 -0.777 0.954 1.00 97.94 86 LEU A O 1
ATOM 629 N N . TRP A 1 87 ? 2.313 -2.184 -0.441 1.00 98.44 87 TRP A N 1
ATOM 630 C CA . TRP A 1 87 ? 1.740 -3.392 0.159 1.00 98.44 87 TRP A CA 1
ATOM 631 C C . TRP A 1 87 ? 2.074 -3.536 1.642 1.00 98.44 87 TRP A C 1
ATOM 633 O O . TRP A 1 87 ? 1.178 -3.777 2.452 1.00 98.44 87 TRP A O 1
ATOM 643 N N . LYS A 1 88 ? 3.341 -3.327 2.026 1.00 98.19 88 LYS A N 1
ATOM 644 C CA . LYS A 1 88 ? 3.748 -3.337 3.442 1.00 98.19 88 LYS A CA 1
ATOM 645 C C . LYS A 1 88 ? 2.987 -2.290 4.258 1.00 98.19 88 LYS A C 1
ATOM 647 O O . LYS A 1 88 ? 2.609 -2.556 5.399 1.00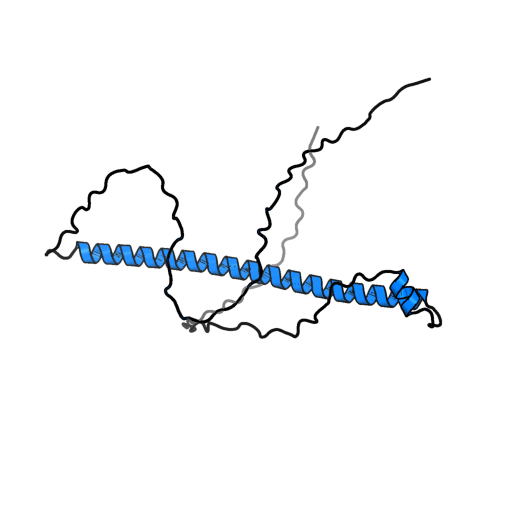 98.19 88 LYS A O 1
ATOM 652 N N . LEU A 1 89 ? 2.757 -1.105 3.691 1.00 98.19 89 LEU A N 1
ATOM 653 C CA . LEU A 1 89 ? 2.003 -0.044 4.354 1.00 98.19 89 LEU A CA 1
ATOM 654 C C . LEU A 1 89 ? 0.530 -0.427 4.545 1.00 98.19 89 LEU A C 1
ATOM 656 O O . LEU A 1 89 ? 0.018 -0.265 5.654 1.00 98.19 89 LEU A O 1
ATOM 660 N N . ILE A 1 90 ? -0.117 -0.969 3.510 1.00 98.38 90 ILE A N 1
ATOM 661 C CA . ILE A 1 90 ? -1.504 -1.457 3.569 1.00 98.38 90 ILE A CA 1
ATOM 662 C C . ILE A 1 90 ? -1.640 -2.534 4.649 1.00 98.38 90 ILE A C 1
ATOM 664 O O . ILE A 1 90 ? -2.555 -2.475 5.470 1.00 98.38 90 ILE A O 1
ATOM 668 N N . GLU A 1 91 ? -0.707 -3.485 4.704 1.00 98.56 91 GLU A N 1
ATOM 669 C CA . GLU A 1 91 ? -0.768 -4.578 5.677 1.00 98.56 91 GLU A CA 1
ATOM 670 C C . GLU A 1 91 ? -0.564 -4.082 7.117 1.00 98.56 91 GLU A C 1
ATOM 672 O O . GLU A 1 91 ? -1.281 -4.474 8.045 1.00 98.56 91 GLU A O 1
ATOM 677 N N . LYS A 1 92 ? 0.354 -3.127 7.304 1.00 98.38 92 LYS A N 1
ATOM 678 C CA . LYS A 1 92 ? 0.537 -2.448 8.591 1.00 98.38 92 LYS A CA 1
ATOM 679 C C . LYS A 1 92 ? -0.738 -1.719 9.023 1.00 98.38 92 LYS A C 1
ATOM 681 O O . LYS A 1 92 ? -1.142 -1.832 10.180 1.00 98.38 92 LYS A O 1
ATOM 686 N N . GLN A 1 93 ? -1.382 -0.989 8.112 1.00 98.69 93 GLN A N 1
ATOM 687 C CA . GLN A 1 93 ? -2.634 -0.281 8.396 1.00 98.69 93 GLN A CA 1
ATOM 688 C C . GLN A 1 93 ? -3.767 -1.250 8.741 1.00 98.69 93 GLN A C 1
ATOM 690 O O . GLN A 1 93 ? -4.484 -1.019 9.713 1.00 98.69 93 GLN A O 1
ATOM 695 N N . ARG A 1 94 ? -3.888 -2.365 8.013 1.00 98.56 94 ARG A N 1
ATOM 696 C CA . ARG A 1 94 ? -4.871 -3.421 8.292 1.00 98.56 94 ARG A CA 1
ATOM 697 C C . ARG A 1 94 ? -4.700 -3.993 9.698 1.00 98.56 94 ARG A C 1
ATOM 699 O O . ARG A 1 94 ? -5.673 -4.112 10.442 1.00 98.56 94 ARG A O 1
ATOM 706 N N . THR A 1 95 ? -3.462 -4.291 10.085 1.00 98.25 95 THR A N 1
ATOM 707 C CA . THR A 1 95 ? -3.145 -4.783 11.433 1.00 98.25 95 THR A CA 1
ATOM 708 C C . THR A 1 95 ? -3.481 -3.741 12.504 1.00 98.25 95 THR A C 1
ATOM 710 O O . THR A 1 95 ? -4.144 -4.068 13.489 1.00 98.25 95 THR A O 1
ATOM 713 N N . GLY A 1 96 ? -3.090 -2.478 12.299 1.00 98.31 96 GLY A N 1
ATOM 714 C CA . GLY A 1 96 ? -3.392 -1.384 13.229 1.00 98.31 96 GLY A CA 1
ATOM 715 C C . GLY A 1 96 ? -4.894 -1.135 13.400 1.00 98.31 96 GLY A C 1
ATOM 716 O O . GLY A 1 96 ? -5.371 -1.003 14.525 1.00 98.31 96 GLY A O 1
ATOM 717 N N . TYR A 1 97 ? -5.657 -1.151 12.305 1.00 98.75 97 TYR A N 1
ATOM 718 C CA . TYR A 1 97 ? -7.116 -1.020 12.330 1.00 98.75 97 TYR A CA 1
ATOM 719 C C . TYR A 1 97 ? -7.777 -2.139 13.146 1.00 98.75 97 TYR A C 1
ATOM 721 O O . TYR A 1 97 ? -8.584 -1.868 14.035 1.00 98.75 97 TYR A O 1
ATOM 729 N N . ASN A 1 98 ? -7.375 -3.391 12.910 1.00 98.44 98 ASN A N 1
ATOM 730 C CA . ASN A 1 98 ? -7.879 -4.535 13.672 1.00 98.44 98 ASN A CA 1
ATOM 731 C C . ASN A 1 98 ? -7.546 -4.434 15.167 1.00 98.44 98 ASN A C 1
ATOM 733 O O . ASN A 1 98 ? -8.359 -4.828 16.004 1.00 98.44 98 ASN A O 1
ATOM 737 N N . GLN A 1 99 ? -6.376 -3.898 15.521 1.00 98.56 99 GLN A N 1
ATOM 738 C CA . GLN A 1 99 ? -6.011 -3.676 16.919 1.00 98.56 99 GLN A CA 1
ATOM 739 C C . GLN A 1 99 ? -6.899 -2.612 17.580 1.00 98.56 99 GLN A C 1
ATOM 741 O O . GLN A 1 99 ? -7.373 -2.826 18.694 1.00 98.56 99 GLN A O 1
ATOM 746 N N . ILE A 1 100 ? -7.173 -1.501 16.888 1.00 98.50 100 ILE A N 1
ATOM 747 C CA . ILE A 1 100 ? -8.065 -0.442 17.386 1.00 98.50 100 ILE A CA 1
ATOM 748 C C . ILE A 1 100 ? -9.483 -0.980 17.597 1.00 98.50 100 ILE A C 1
ATOM 750 O O . ILE A 1 100 ? -10.098 -0.689 18.618 1.00 98.50 100 ILE A O 1
ATOM 754 N N . LEU A 1 101 ? -9.998 -1.801 16.676 1.00 98.44 101 LEU A N 1
ATOM 755 C CA . LEU A 1 101 ? -11.317 -2.417 16.841 1.00 98.44 101 LEU A CA 1
ATOM 756 C C . LEU A 1 101 ? -11.400 -3.301 18.093 1.00 98.44 101 LEU A C 1
ATOM 758 O O . LEU A 1 101 ? -12.375 -3.210 18.837 1.00 98.44 101 LEU A O 1
ATOM 762 N N . LYS A 1 102 ? -10.373 -4.122 18.352 1.00 98.69 102 LYS A N 1
ATOM 763 C CA . LYS A 1 102 ? -10.304 -4.949 19.570 1.00 98.69 102 LYS A CA 1
ATOM 764 C C . LYS A 1 102 ? -10.279 -4.092 20.832 1.00 98.69 102 LYS A C 1
ATOM 766 O O . LYS A 1 102 ? -10.960 -4.408 21.803 1.00 98.69 102 LYS A O 1
ATOM 771 N N . GLU A 1 103 ? -9.519 -3.005 20.805 1.00 98.56 103 GLU A N 1
ATOM 772 C CA . GLU A 1 103 ? -9.413 -2.080 21.928 1.00 98.56 103 GLU A CA 1
ATOM 773 C C . GLU A 1 103 ? -10.732 -1.344 22.203 1.00 98.56 103 GLU A C 1
ATOM 775 O O . GLU A 1 103 ? -11.147 -1.225 23.355 1.00 98.56 103 GLU A O 1
ATOM 780 N N . LEU A 1 104 ? -11.447 -0.920 21.156 1.00 98.69 104 LEU A N 1
ATOM 781 C CA . LEU A 1 104 ? -12.784 -0.339 21.300 1.00 98.69 104 LEU A CA 1
ATOM 782 C C . LEU A 1 104 ? -13.764 -1.316 21.950 1.00 98.69 104 LEU A C 1
ATOM 784 O O . LEU A 1 104 ? -14.554 -0.911 22.804 1.00 98.69 104 LEU A O 1
ATOM 788 N N . GLU A 1 105 ? -13.710 -2.591 21.572 1.00 98.56 105 GLU A N 1
ATOM 789 C CA . GLU A 1 105 ? -14.577 -3.610 22.159 1.00 98.56 105 GLU A CA 1
ATOM 790 C C . GLU A 1 105 ? -14.227 -3.883 23.628 1.00 98.56 105 GLU A C 1
ATOM 792 O O . GLU A 1 105 ? -15.116 -3.953 24.478 1.00 98.56 105 GLU A O 1
ATOM 797 N N . ARG A 1 106 ? -12.931 -3.911 23.963 1.00 98.75 106 ARG A N 1
ATOM 798 C CA . ARG A 1 106 ? -12.455 -3.988 25.351 1.00 98.75 106 ARG A CA 1
ATOM 799 C C . ARG A 1 106 ? -12.996 -2.828 26.195 1.00 98.75 106 ARG A C 1
ATOM 801 O O . ARG A 1 106 ? -13.591 -3.066 27.244 1.00 98.75 106 ARG A O 1
ATOM 808 N N . ILE A 1 107 ? -12.851 -1.588 25.718 1.00 98.69 107 ILE A N 1
ATOM 809 C CA . ILE A 1 107 ? -13.320 -0.380 26.421 1.00 98.69 107 ILE A CA 1
ATOM 810 C C . ILE A 1 107 ? -14.843 -0.405 26.616 1.00 98.69 107 ILE A C 1
ATOM 812 O O . ILE A 1 107 ? -15.336 -0.009 27.674 1.00 98.69 107 ILE A O 1
ATOM 816 N N . ARG A 1 108 ? -15.610 -0.883 25.626 1.00 98.56 108 ARG A N 1
ATOM 817 C CA . ARG A 1 108 ? -17.065 -1.067 25.775 1.00 98.56 108 ARG A CA 1
ATOM 818 C C . ARG A 1 108 ? -17.394 -2.057 26.889 1.00 98.56 108 ARG A C 1
ATOM 820 O O . ARG A 1 108 ? -18.205 -1.719 27.749 1.00 98.56 108 ARG A O 1
ATOM 827 N N . GLY A 1 109 ? -16.736 -3.216 26.917 1.00 98.38 109 GLY A N 1
ATOM 828 C CA . GLY A 1 109 ? -16.927 -4.218 27.969 1.00 98.38 109 GLY A CA 1
ATOM 829 C C . GLY A 1 109 ? -16.579 -3.698 29.369 1.00 98.38 109 GLY A C 1
ATOM 830 O O . GLY A 1 109 ? -17.316 -3.933 30.330 1.00 98.38 109 GLY A O 1
ATOM 831 N N . GLU A 1 110 ? -15.503 -2.919 29.492 1.00 98.38 110 GLU A N 1
ATOM 832 C CA . GLU A 1 110 ? -15.139 -2.258 30.751 1.00 98.38 110 GLU A CA 1
ATOM 833 C C . GLU A 1 110 ? -16.187 -1.240 31.183 1.00 98.38 110 GLU A C 1
ATOM 835 O O . GLU A 1 110 ? -16.673 -1.293 32.314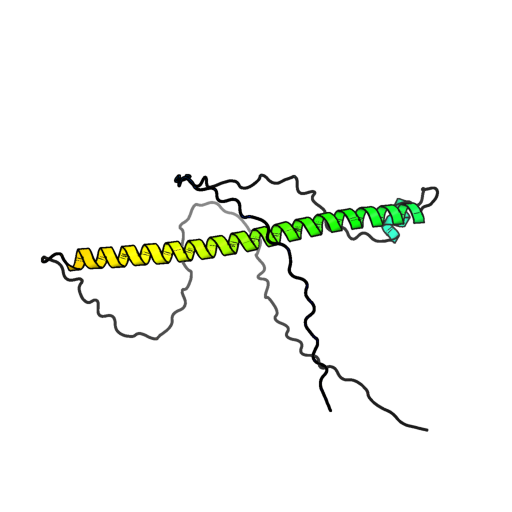 1.00 98.38 110 GLU A O 1
ATOM 840 N N . ARG A 1 111 ? -16.598 -0.351 30.271 1.00 98.38 111 ARG A N 1
ATOM 841 C CA . ARG A 1 111 ? -17.668 0.621 30.523 1.00 98.38 111 ARG A CA 1
ATOM 842 C C . ARG A 1 111 ? -18.939 -0.079 30.999 1.00 98.38 111 ARG A C 1
ATOM 844 O O . ARG A 1 111 ? -19.551 0.375 31.964 1.00 98.38 111 ARG A O 1
ATOM 851 N N . ASP A 1 112 ? -19.339 -1.164 30.349 1.00 97.69 112 ASP A N 1
ATOM 852 C CA . ASP A 1 112 ? -20.562 -1.889 30.696 1.00 97.69 112 ASP A CA 1
ATOM 853 C C . ASP A 1 112 ? -20.442 -2.572 32.064 1.00 97.69 112 ASP A C 1
ATOM 855 O O . ASP A 1 112 ? -21.375 -2.513 32.867 1.00 97.69 112 ASP A O 1
ATOM 859 N N . THR A 1 113 ? -19.256 -3.084 32.398 1.00 97.88 113 THR A N 1
ATOM 860 C CA . THR A 1 113 ? -18.944 -3.599 33.740 1.00 97.88 113 THR A CA 1
ATOM 861 C C . THR A 1 113 ? -19.050 -2.506 34.806 1.00 97.88 113 THR A C 1
ATOM 863 O O . THR A 1 113 ? -19.663 -2.720 35.856 1.00 97.88 113 THR A O 1
ATOM 866 N N . TYR A 1 114 ? -18.496 -1.316 34.557 1.00 97.50 114 TYR A N 1
ATOM 867 C CA . TYR A 1 114 ? -18.590 -0.194 35.494 1.00 97.50 114 TYR A CA 1
ATOM 868 C C . TYR A 1 114 ? -20.023 0.316 35.641 1.00 97.50 114 TYR A C 1
ATOM 870 O O . TYR A 1 114 ? -20.455 0.577 36.764 1.00 97.50 114 TYR A O 1
ATOM 878 N N . LYS A 1 115 ? -20.787 0.398 34.546 1.00 96.38 115 LYS A N 1
ATOM 879 C CA . LYS A 1 115 ? -22.215 0.748 34.589 1.00 96.38 115 LYS A CA 1
ATOM 880 C C . LYS A 1 115 ? -23.015 -0.256 35.417 1.00 96.38 115 LYS A C 1
ATOM 882 O O . LYS A 1 115 ? -23.828 0.165 36.236 1.00 96.38 115 LYS A O 1
ATOM 887 N N . ALA A 1 116 ? -22.764 -1.555 35.250 1.00 95.06 116 ALA A N 1
ATOM 888 C CA . ALA A 1 116 ? -23.419 -2.597 36.038 1.00 95.06 116 ALA A CA 1
ATOM 889 C C . ALA A 1 116 ? -23.092 -2.461 37.534 1.00 95.06 116 ALA A C 1
ATOM 891 O O . ALA A 1 116 ? -24.001 -2.438 38.365 1.00 95.06 116 ALA A O 1
ATOM 892 N N . ARG A 1 117 ? -21.813 -2.270 37.884 1.00 94.38 117 ARG A N 1
ATOM 893 C CA . ARG A 1 117 ? -21.397 -2.031 39.277 1.00 94.38 117 ARG A CA 1
ATOM 894 C C . ARG A 1 117 ? -22.044 -0.777 39.858 1.00 94.38 117 ARG A C 1
ATOM 896 O O . ARG A 1 117 ? -22.604 -0.847 40.944 1.00 94.38 117 ARG A O 1
ATOM 903 N N . LEU A 1 118 ? -22.027 0.338 39.128 1.00 93.62 118 LEU A N 1
ATOM 904 C CA . LEU A 1 118 ? -22.655 1.584 39.568 1.00 93.62 118 LEU A CA 1
ATOM 905 C C . LEU A 1 118 ? -24.152 1.384 39.831 1.00 93.62 118 LEU A C 1
ATOM 907 O O . LEU A 1 118 ? -24.635 1.771 40.889 1.00 93.62 118 LEU A O 1
ATOM 911 N N . SER A 1 119 ? -24.863 0.710 38.921 1.00 91.50 119 SER A N 1
ATOM 912 C CA . SER A 1 119 ? -26.286 0.404 39.104 1.00 91.50 119 SER A CA 1
ATOM 913 C C . SER A 1 119 ? -26.555 -0.459 40.339 1.00 91.50 119 SER A C 1
ATOM 915 O O . SER A 1 119 ? -27.516 -0.200 41.057 1.00 91.50 119 SER A O 1
ATOM 917 N N . ALA A 1 120 ? -25.681 -1.426 40.639 1.00 89.38 120 ALA A N 1
ATOM 918 C CA . ALA A 1 120 ? -25.797 -2.263 41.827 1.00 89.38 120 ALA A CA 1
ATOM 919 C C . ALA A 1 120 ? -25.568 -1.464 43.120 1.00 89.38 120 ALA A C 1
ATOM 921 O O . ALA A 1 120 ? -26.315 -1.640 44.075 1.00 89.38 120 ALA A O 1
ATOM 922 N N . LEU A 1 121 ? -24.588 -0.551 43.150 1.00 88.69 121 LEU A N 1
ATOM 923 C CA . LEU A 1 121 ? -24.375 0.324 44.308 1.00 88.69 121 LEU A CA 1
ATOM 924 C C . LEU A 1 121 ? -25.548 1.294 44.506 1.00 88.69 121 LEU A C 1
ATOM 926 O O . LEU A 1 121 ? -26.023 1.452 45.626 1.00 88.69 121 LEU A O 1
ATOM 930 N N . THR A 1 122 ? -26.046 1.916 43.434 1.00 84.44 122 THR A N 1
ATOM 931 C CA . THR A 1 122 ? -27.182 2.847 43.511 1.00 84.44 122 THR A CA 1
ATOM 932 C C . THR A 1 122 ? -28.480 2.144 43.917 1.00 84.44 122 THR A C 1
ATOM 934 O O . THR A 1 122 ? -29.264 2.719 44.664 1.00 84.44 122 THR A O 1
ATOM 937 N N . ALA A 1 123 ? -28.698 0.894 43.495 1.00 70.06 123 ALA A N 1
ATOM 938 C CA . ALA A 1 123 ? -29.874 0.109 43.880 1.00 70.06 123 ALA A CA 1
ATOM 939 C C . ALA A 1 123 ? -29.882 -0.322 45.361 1.00 70.06 123 ALA A C 1
ATOM 941 O O . ALA A 1 123 ? -30.934 -0.686 45.880 1.00 70.06 123 ALA A O 1
ATOM 942 N N . VAL A 1 124 ? -28.729 -0.288 46.039 1.00 60.72 124 VAL A N 1
ATOM 943 C CA . VAL A 1 124 ? -28.581 -0.706 47.444 1.00 60.72 124 VAL A CA 1
ATOM 944 C C . VAL A 1 124 ? -28.763 0.458 48.428 1.00 60.72 124 VAL A C 1
ATOM 946 O O . VAL A 1 124 ? -28.909 0.201 49.619 1.00 60.72 124 VAL A O 1
ATOM 949 N N . LEU A 1 125 ? -28.833 1.724 47.985 1.00 56.66 125 LEU A N 1
ATOM 950 C CA . LEU A 1 125 ? -29.205 2.824 48.886 1.00 56.66 125 LEU A CA 1
ATOM 951 C C . LEU A 1 125 ? -30.712 2.770 49.211 1.00 56.66 125 LEU A C 1
ATOM 953 O O . LEU A 1 125 ? -31.537 3.018 48.327 1.00 56.66 125 LEU A O 1
ATOM 957 N N . PRO A 1 126 ? -31.108 2.525 50.476 1.00 54.34 126 PRO A N 1
ATOM 958 C CA . PRO A 1 126 ? -32.502 2.489 50.881 1.00 54.34 126 PRO A CA 1
ATOM 959 C C . PRO A 1 126 ? -32.959 3.907 51.245 1.00 54.34 126 PRO A C 1
ATOM 961 O O . PRO A 1 126 ? -33.269 4.170 52.398 1.00 54.34 126 PRO A O 1
ATOM 964 N N . ASN A 1 127 ? -32.933 4.855 50.302 1.00 49.44 127 ASN A N 1
ATOM 965 C CA . ASN A 1 127 ? -33.786 6.046 50.384 1.00 49.44 127 ASN A CA 1
ATOM 966 C C . ASN A 1 127 ? -33.724 6.915 49.121 1.00 49.44 127 ASN A C 1
ATOM 968 O O . ASN A 1 127 ? -32.723 7.572 48.852 1.00 49.44 127 ASN A O 1
ATOM 972 N N . GLY A 1 128 ? -34.869 7.006 48.438 1.00 51.44 128 GLY A N 1
ATOM 973 C CA . GLY A 1 128 ? -35.370 8.297 47.966 1.00 51.44 128 GLY A CA 1
ATOM 974 C C . GLY A 1 128 ? -34.968 8.768 46.570 1.00 51.44 12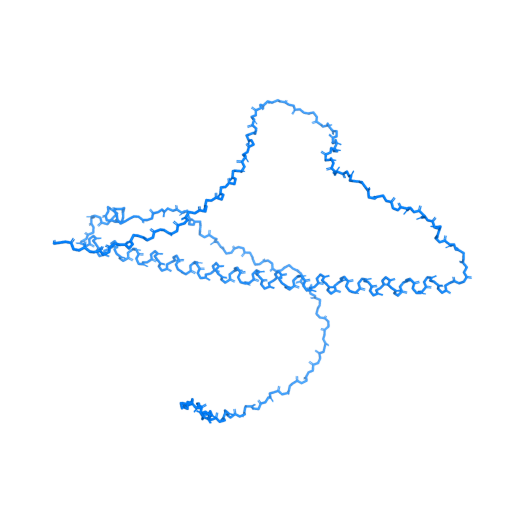8 GLY A C 1
ATOM 975 O O . GLY A 1 128 ? -34.365 9.823 46.451 1.00 51.44 128 GLY A O 1
ATOM 976 N N . ALA A 1 129 ? -35.372 8.046 45.525 1.00 47.88 129 ALA A N 1
ATOM 977 C CA . ALA A 1 129 ? -36.089 8.605 44.367 1.00 47.88 129 ALA A CA 1
ATOM 978 C C . ALA A 1 129 ? -36.228 7.512 43.304 1.00 47.88 129 ALA A C 1
ATOM 980 O O . ALA A 1 129 ? -35.259 7.094 42.673 1.00 47.88 129 ALA A O 1
ATOM 981 N N . ALA A 1 130 ? -37.456 7.036 43.119 1.00 50.84 130 ALA A N 1
ATOM 982 C CA . ALA A 1 130 ? -37.805 6.177 42.004 1.00 50.84 130 ALA A CA 1
ATOM 983 C C . ALA A 1 130 ? -37.444 6.874 40.678 1.00 50.84 130 ALA A C 1
ATOM 985 O O . ALA A 1 130 ? -37.809 8.039 40.505 1.00 50.84 130 ALA A O 1
ATOM 986 N N . PRO A 1 131 ? -36.802 6.198 39.709 1.00 53.91 131 PRO A N 1
ATOM 987 C CA . PRO A 1 131 ? -36.889 6.659 38.339 1.00 53.91 131 PRO A CA 1
ATOM 988 C C . PRO A 1 131 ? -38.334 6.422 37.899 1.00 53.91 131 PRO A C 1
ATOM 990 O O . PRO A 1 131 ? -38.790 5.280 37.790 1.00 53.91 131 PRO A O 1
ATOM 993 N N . GLU A 1 132 ? -39.077 7.513 37.719 1.00 48.34 132 GLU A N 1
ATOM 994 C CA . GLU A 1 132 ? -40.393 7.489 37.101 1.00 48.34 132 GLU A CA 1
ATOM 995 C C . GLU A 1 132 ? -40.357 6.603 35.856 1.00 48.34 132 GLU A C 1
ATOM 997 O O . GLU A 1 132 ? -39.563 6.795 34.930 1.00 48.34 132 GLU A O 1
ATOM 1002 N N . LYS A 1 133 ? -41.265 5.628 35.844 1.00 54.97 133 LYS A N 1
ATOM 1003 C CA . LYS A 1 133 ? -41.715 4.941 34.643 1.00 54.97 133 LYS A CA 1
ATOM 1004 C C . LYS A 1 133 ? -42.130 5.990 33.605 1.00 54.97 133 LYS A C 1
ATOM 1006 O O . LYS A 1 133 ? -43.299 6.356 33.536 1.00 54.97 133 LYS A O 1
ATOM 1011 N N . ARG A 1 134 ? -41.227 6.400 32.713 1.00 51.69 134 ARG A N 1
ATOM 1012 C CA . ARG A 1 134 ? -41.640 6.819 31.369 1.00 51.69 134 ARG A CA 1
ATOM 1013 C C . ARG A 1 134 ? -41.914 5.570 30.551 1.00 51.69 134 ARG A C 1
ATOM 1015 O O . ARG A 1 134 ? -41.099 5.081 29.778 1.00 51.69 134 ARG A O 1
ATOM 1022 N N . GLN A 1 135 ? -43.112 5.059 30.797 1.00 53.25 135 GLN A N 1
ATOM 1023 C CA . GLN A 1 135 ? -43.980 4.480 29.792 1.00 53.25 135 GLN A CA 1
ATOM 1024 C C . GLN A 1 135 ? -43.811 5.255 28.476 1.00 53.25 135 GLN A C 1
ATOM 1026 O O . GLN A 1 135 ? -44.215 6.408 28.379 1.00 53.25 135 GLN A O 1
ATOM 1031 N N . ASN A 1 136 ? -43.193 4.635 27.475 1.00 43.66 136 ASN A N 1
ATOM 1032 C CA . ASN A 1 136 ? -43.481 4.978 26.093 1.00 43.66 136 ASN A CA 1
ATOM 1033 C C . ASN A 1 136 ? -43.604 3.680 25.305 1.00 43.66 136 ASN A C 1
ATOM 1035 O O . ASN A 1 136 ? -42.658 2.920 25.109 1.00 43.66 136 ASN A O 1
ATOM 1039 N N . THR A 1 137 ? -44.856 3.416 24.978 1.00 50.62 137 THR A N 1
ATOM 1040 C CA . THR A 1 137 ? -45.376 2.339 24.160 1.00 50.62 137 THR A CA 1
ATOM 1041 C C . THR A 1 137 ? -44.768 2.365 22.763 1.00 50.62 137 THR A C 1
ATOM 1043 O O . THR A 1 137 ? -44.495 3.431 22.219 1.00 50.62 137 THR A O 1
ATOM 1046 N N . THR A 1 138 ? -44.620 1.172 22.190 1.00 57.69 138 THR A N 1
ATOM 1047 C CA . THR A 1 138 ? -44.712 0.867 20.756 1.00 57.69 138 THR A CA 1
ATOM 1048 C C . THR A 1 138 ? -45.078 2.052 19.847 1.00 57.69 138 THR A C 1
ATOM 1050 O O . THR A 1 138 ? -46.194 2.564 19.886 1.00 57.69 138 THR A O 1
ATOM 1053 N N . SER A 1 139 ? -44.154 2.443 18.971 1.00 43.75 139 SER A N 1
ATOM 1054 C CA . SER A 1 139 ? -44.495 3.133 17.727 1.00 43.75 139 SER A CA 1
ATOM 1055 C C . SER A 1 139 ? -43.506 2.723 16.642 1.00 43.75 139 SER A C 1
ATOM 1057 O O . SER A 1 139 ? -42.477 3.353 16.407 1.00 43.75 139 SER A O 1
ATOM 1059 N N . GLU A 1 140 ? -43.835 1.612 15.991 1.00 56.84 140 GLU A N 1
ATOM 1060 C CA . GLU A 1 140 ? -43.489 1.381 14.595 1.00 56.84 140 GLU A CA 1
ATOM 1061 C C . GLU A 1 140 ? -44.222 2.425 13.734 1.00 56.84 140 GLU A C 1
ATOM 1063 O O . GLU A 1 140 ? -45.387 2.248 13.381 1.00 56.84 140 GLU A O 1
ATOM 1068 N N . ARG A 1 141 ? -43.559 3.530 13.382 1.00 51.75 141 ARG A N 1
ATOM 1069 C CA . ARG A 1 141 ? -43.766 4.195 12.085 1.00 51.75 141 ARG A CA 1
ATOM 1070 C C . ARG A 1 141 ? -42.651 5.185 11.818 1.00 51.75 141 ARG A C 1
ATOM 1072 O O . ARG A 1 141 ? -42.318 6.019 12.653 1.00 51.75 141 ARG A O 1
ATOM 1079 N N . GLY A 1 142 ? -42.067 5.042 10.636 1.00 54.31 142 GLY A N 1
ATOM 1080 C CA . GLY A 1 142 ? -40.877 5.758 10.229 1.00 54.31 142 GLY A CA 1
ATOM 1081 C C . GLY A 1 142 ? -41.008 7.272 10.256 1.00 54.31 142 GLY A C 1
ATOM 1082 O O . GLY A 1 142 ? -42.086 7.839 10.112 1.00 54.31 142 GLY A O 1
ATOM 1083 N N . SER A 1 143 ? -39.856 7.919 10.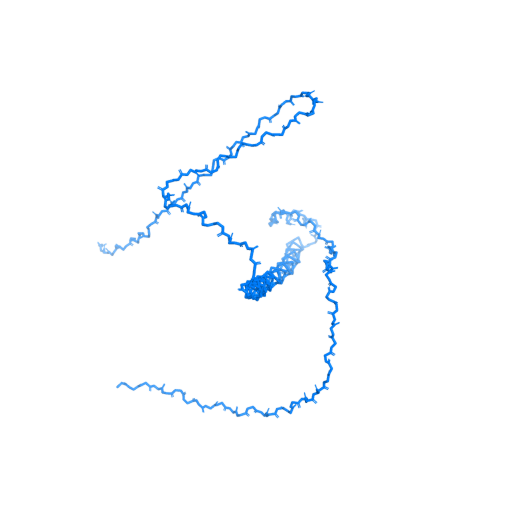346 1.00 49.59 143 SER A N 1
ATOM 1084 C CA . SER A 1 143 ? -39.589 9.182 9.675 1.00 49.59 143 SER A CA 1
ATOM 1085 C C . SER A 1 143 ? -38.083 9.358 9.573 1.00 49.59 143 SER A C 1
ATOM 1087 O O . SER A 1 143 ? -37.345 9.267 10.550 1.00 49.59 143 SER A O 1
ATOM 1089 N N . ARG A 1 144 ? -37.652 9.548 8.328 1.00 55.94 144 ARG A N 1
ATOM 1090 C CA . ARG A 1 144 ? -36.321 9.979 7.911 1.00 55.94 144 ARG A CA 1
ATOM 1091 C C . ARG A 1 144 ? -35.869 11.190 8.739 1.00 55.94 144 ARG A C 1
ATOM 1093 O O . ARG A 1 144 ? -36.670 12.111 8.895 1.00 55.94 144 ARG A O 1
ATOM 1100 N N . PRO A 1 145 ? -34.601 11.282 9.164 1.00 48.69 145 PRO A N 1
ATOM 1101 C CA . PRO A 1 145 ? -34.055 12.565 9.568 1.00 48.69 145 PRO A CA 1
ATOM 1102 C C . PRO A 1 145 ? -33.821 13.423 8.318 1.00 48.69 145 PRO A C 1
ATOM 1104 O O . PRO A 1 145 ? -32.899 13.197 7.535 1.00 48.69 145 PRO A O 1
ATOM 1107 N N . SER A 1 146 ? -34.718 14.390 8.134 1.00 47.31 146 SER A N 1
ATOM 1108 C CA . SER A 1 146 ? -34.493 15.597 7.345 1.00 47.31 146 SER A CA 1
ATOM 1109 C C . SER A 1 146 ? -33.350 16.378 7.992 1.00 47.31 146 SER A C 1
ATOM 1111 O O . SER A 1 146 ? -33.461 16.800 9.142 1.00 47.31 146 SER A O 1
ATOM 1113 N N . LEU A 1 147 ? -32.241 16.534 7.273 1.00 46.34 147 LEU A N 1
ATOM 1114 C CA . LEU A 1 147 ? -31.161 17.451 7.626 1.00 46.34 147 LEU A CA 1
ATOM 1115 C C . LEU A 1 147 ? -31.556 18.847 7.146 1.00 46.34 147 LEU A C 1
ATOM 1117 O O . LEU A 1 147 ? -31.267 19.211 6.014 1.00 46.34 147 LEU A O 1
ATOM 1121 N N . ASP A 1 148 ? -32.209 19.605 8.019 1.00 48.47 148 ASP A N 1
ATOM 1122 C CA . ASP A 1 148 ? -32.203 21.063 7.954 1.00 48.47 148 ASP A CA 1
ATOM 1123 C C . ASP A 1 148 ? -31.889 21.583 9.358 1.00 48.47 148 ASP A C 1
ATOM 1125 O O . ASP A 1 148 ? -32.665 21.447 10.304 1.00 48.47 148 ASP A O 1
ATOM 1129 N N . THR A 1 149 ? -30.688 22.124 9.528 1.00 51.47 149 THR A N 1
ATOM 1130 C CA . THR A 1 149 ? -30.356 22.978 10.667 1.00 51.47 149 THR A CA 1
ATOM 1131 C C . THR A 1 149 ? -29.569 24.157 10.134 1.00 51.47 149 THR A C 1
ATOM 1133 O O . THR A 1 149 ? -28.411 24.068 9.731 1.00 51.47 149 THR A O 1
ATOM 1136 N N . THR A 1 150 ? -30.303 25.255 10.119 1.00 44.09 150 THR A N 1
ATOM 1137 C CA . THR A 1 150 ? -29.940 26.631 9.836 1.00 44.09 150 THR A CA 1
ATOM 1138 C C . THR A 1 150 ? -28.831 27.125 10.766 1.00 44.09 150 THR A C 1
ATOM 1140 O O . THR A 1 150 ? -29.004 27.145 11.984 1.00 44.09 150 THR A O 1
ATOM 1143 N N . VAL A 1 151 ? -27.728 27.597 10.187 1.00 53.19 151 VAL A N 1
ATOM 1144 C CA . VAL A 1 151 ? -26.748 28.476 10.847 1.00 53.19 151 VAL A CA 1
ATOM 1145 C C . VAL A 1 151 ? -27.008 29.915 10.382 1.00 53.19 151 VAL A C 1
ATOM 1147 O O . VAL A 1 151 ? -27.133 30.126 9.173 1.00 53.19 151 VAL A O 1
ATOM 1150 N N . PRO A 1 152 ? -27.113 30.908 11.287 1.00 52.09 152 PRO A N 1
ATOM 1151 C CA . PRO A 1 152 ? -27.361 32.289 10.902 1.00 52.09 152 PRO A CA 1
ATOM 1152 C C . PRO A 1 152 ? -26.079 33.011 10.457 1.00 52.09 152 PRO A C 1
ATOM 1154 O O . PRO A 1 152 ? -25.080 33.056 11.165 1.00 52.09 152 PRO A O 1
ATOM 1157 N N . SER A 1 153 ? -26.182 33.588 9.261 1.00 40.12 153 SER A N 1
ATOM 1158 C CA . SER A 1 153 ? -25.677 34.881 8.782 1.00 40.12 153 SER A CA 1
ATOM 1159 C C . SER A 1 153 ? -24.455 35.530 9.449 1.00 40.12 153 SER A C 1
ATOM 1161 O O . SER A 1 153 ? -24.582 36.238 10.448 1.00 40.12 153 SER A O 1
ATOM 1163 N N . HIS A 1 154 ? -23.332 35.513 8.722 1.00 48.94 154 HIS A N 1
ATOM 1164 C CA . HIS A 1 154 ? -22.450 36.677 8.610 1.00 48.94 154 HIS A CA 1
ATOM 1165 C C . HIS A 1 154 ? -22.278 37.048 7.132 1.00 48.94 154 HIS A C 1
ATOM 1167 O O . HIS A 1 154 ? -21.966 36.222 6.277 1.00 48.94 154 HIS A O 1
ATOM 1173 N N . THR A 1 155 ? -22.572 38.312 6.866 1.00 49.84 155 THR A N 1
ATOM 1174 C CA . THR A 1 155 ? -22.701 38.996 5.583 1.00 49.84 155 THR A CA 1
ATOM 1175 C C . THR A 1 155 ? -21.359 39.204 4.880 1.00 49.84 155 THR A C 1
ATOM 1177 O O . THR A 1 155 ? -20.480 39.855 5.434 1.00 49.84 155 THR A O 1
ATOM 1180 N N . SER A 1 156 ? -21.223 38.730 3.636 1.00 46.06 156 SER A N 1
ATOM 1181 C CA . SER A 1 156 ? -20.806 39.522 2.454 1.00 46.06 156 SER A CA 1
ATOM 1182 C C . SER A 1 156 ? -20.635 38.621 1.217 1.00 46.06 156 SER A C 1
ATOM 1184 O O . SER A 1 156 ? -19.771 37.755 1.147 1.00 46.06 156 SER A O 1
ATOM 1186 N N . ALA A 1 157 ? -21.522 38.826 0.244 1.00 48.81 157 ALA A N 1
ATOM 1187 C CA . ALA A 1 157 ? -21.501 38.287 -1.121 1.00 48.81 157 ALA A CA 1
ATOM 1188 C C . ALA A 1 157 ? -20.668 39.240 -2.042 1.00 48.81 157 ALA A C 1
ATOM 1190 O O . ALA A 1 157 ? -20.369 40.338 -1.561 1.00 48.81 157 ALA A O 1
ATOM 1191 N N . PRO A 1 158 ? -20.338 38.932 -3.332 1.00 52.28 158 PRO A N 1
ATOM 1192 C CA . PRO A 1 158 ? -21.153 38.113 -4.245 1.00 52.28 158 PRO A CA 1
ATOM 1193 C C . PRO A 1 158 ? -20.466 37.156 -5.265 1.00 52.28 158 PRO A C 1
ATOM 1195 O O . PRO A 1 158 ? -19.393 37.419 -5.793 1.00 52.28 158 PRO A O 1
ATOM 1198 N N . SER A 1 159 ? -21.269 36.153 -5.674 1.00 52.09 159 SER A N 1
ATOM 1199 C CA . SER A 1 159 ? -21.438 35.593 -7.044 1.00 52.09 159 SER A CA 1
ATOM 1200 C C . SER A 1 159 ? -20.534 34.440 -7.571 1.00 52.09 159 SER A C 1
ATOM 1202 O O . SER A 1 159 ? -19.490 34.169 -6.991 1.00 52.09 159 SER A O 1
ATOM 1204 N N . PRO A 1 160 ? -20.960 33.662 -8.605 1.00 49.41 160 PRO A N 1
ATOM 1205 C CA . PRO A 1 160 ? -21.441 32.286 -8.401 1.00 49.41 160 PRO A CA 1
ATOM 1206 C C . PRO A 1 160 ? -20.854 31.253 -9.396 1.00 49.41 160 PRO A C 1
ATOM 1208 O O . PRO A 1 160 ? -20.784 31.507 -10.594 1.00 49.41 160 PRO A O 1
ATOM 1211 N N . GLN A 1 161 ? -20.549 30.023 -8.967 1.00 48.06 161 GLN A N 1
ATOM 1212 C CA . GLN A 1 161 ? -20.432 28.902 -9.916 1.00 48.06 161 GLN A CA 1
ATOM 1213 C C . GLN A 1 161 ? -21.116 27.634 -9.402 1.00 48.06 161 GLN A C 1
ATOM 1215 O O . GLN A 1 161 ? -20.902 27.166 -8.284 1.00 48.06 161 GLN A O 1
ATOM 1220 N N . ALA A 1 162 ? -22.003 27.135 -10.261 1.00 44.72 162 ALA A N 1
ATOM 1221 C CA . ALA A 1 162 ? -22.922 26.034 -10.060 1.00 44.72 162 ALA A CA 1
ATOM 1222 C C . ALA A 1 162 ? -22.191 24.701 -9.848 1.00 44.72 162 ALA A C 1
ATOM 1224 O O . ALA A 1 162 ? -21.321 24.314 -10.627 1.00 44.72 162 ALA A O 1
ATOM 1225 N N . ARG A 1 163 ? -22.592 23.966 -8.807 1.00 42.88 163 ARG A N 1
ATOM 1226 C CA . ARG A 1 163 ? -22.187 22.575 -8.587 1.00 42.88 163 ARG A CA 1
ATOM 1227 C C . ARG A 1 163 ? -23.035 21.661 -9.466 1.00 42.88 163 ARG A C 1
ATOM 1229 O O . ARG A 1 163 ? -24.250 21.610 -9.297 1.00 42.88 163 ARG A O 1
ATOM 1236 N N . GLN A 1 164 ? -22.393 20.915 -10.361 1.00 51.81 164 GLN A N 1
ATOM 1237 C CA . GLN A 1 164 ? -23.027 19.783 -11.026 1.00 51.81 164 GLN A CA 1
ATOM 1238 C C . GLN A 1 164 ? -23.043 18.560 -10.103 1.00 51.81 164 GLN A C 1
ATOM 1240 O O . GLN A 1 164 ? -22.035 18.175 -9.510 1.00 51.81 164 GLN A O 1
ATOM 1245 N N . LEU A 1 165 ? -24.234 17.983 -9.981 1.00 48.69 165 LEU A N 1
ATOM 1246 C CA . LEU A 1 165 ? -24.562 16.765 -9.258 1.00 48.69 165 LEU A CA 1
ATOM 1247 C C . LEU A 1 165 ? -24.242 15.576 -10.181 1.00 48.69 165 LEU A C 1
ATOM 1249 O O . LEU A 1 165 ? -24.878 15.423 -11.219 1.00 48.69 165 LEU A O 1
ATOM 1253 N N . VAL A 1 166 ? -23.242 14.757 -9.846 1.00 59.47 166 VAL A N 1
ATOM 1254 C CA . VAL A 1 166 ? -22.896 13.575 -10.652 1.00 59.47 166 VAL A CA 1
ATOM 1255 C C . VAL A 1 166 ? -23.739 12.386 -10.194 1.00 59.47 166 VAL A C 1
ATOM 1257 O O . VAL A 1 166 ? -23.485 11.779 -9.153 1.00 59.47 166 VAL A O 1
ATOM 1260 N N . THR A 1 167 ? -24.754 12.070 -10.994 1.00 55.16 167 THR A N 1
ATOM 1261 C CA . THR A 1 167 ? -25.571 10.855 -10.927 1.00 55.16 167 THR A CA 1
ATOM 1262 C C . THR A 1 167 ? -24.696 9.629 -11.203 1.00 55.16 167 THR A C 1
ATOM 1264 O O . THR A 1 167 ? -24.117 9.500 -12.280 1.00 55.16 167 THR A O 1
ATOM 1267 N N . ARG A 1 168 ? -24.576 8.718 -10.230 1.00 52.00 168 ARG A N 1
ATOM 1268 C CA . ARG A 1 168 ? -23.915 7.417 -10.419 1.00 52.00 168 ARG A CA 1
ATOM 1269 C C . ARG A 1 168 ? -24.877 6.461 -11.127 1.00 52.00 168 ARG A C 1
ATOM 1271 O O . ARG A 1 168 ? -25.891 6.083 -10.550 1.00 52.00 168 ARG A O 1
ATOM 1278 N N . HIS A 1 169 ? -24.549 6.081 -12.360 1.00 56.84 169 HIS A N 1
ATOM 1279 C CA . HIS A 1 169 ? -25.220 5.002 -13.080 1.00 56.84 169 HIS A CA 1
ATOM 1280 C C . HIS A 1 169 ? -24.703 3.639 -12.597 1.00 56.84 169 HIS A C 1
ATOM 1282 O O . HIS A 1 169 ? -23.507 3.364 -12.664 1.00 56.84 169 HIS A O 1
ATOM 1288 N N . ASN A 1 170 ? -25.629 2.804 -12.119 1.00 49.00 170 ASN A N 1
ATOM 1289 C CA . ASN A 1 170 ? -25.467 1.356 -12.019 1.00 49.00 170 ASN A CA 1
ATOM 1290 C C . ASN A 1 170 ? -25.568 0.759 -13.427 1.00 49.00 170 ASN A C 1
ATOM 1292 O O . ASN A 1 170 ? -26.485 1.093 -14.181 1.00 49.00 170 ASN A O 1
ATOM 1296 N N . SER A 1 171 ? -24.667 -0.153 -13.767 1.00 57.91 171 SER A N 1
ATOM 1297 C CA . SER A 1 171 ? -24.854 -1.077 -14.884 1.00 57.91 171 SER A CA 1
ATOM 1298 C C . SER A 1 171 ? -24.381 -2.450 -14.434 1.00 57.91 171 SER A C 1
ATOM 1300 O O . SER A 1 171 ? -23.185 -2.724 -14.387 1.00 57.91 171 SER A O 1
ATOM 1302 N N . ASP A 1 172 ? -25.354 -3.269 -14.043 1.00 51.00 172 ASP A N 1
ATOM 1303 C CA . ASP A 1 172 ? -25.268 -4.718 -14.141 1.00 51.00 172 ASP A CA 1
ATOM 1304 C C . ASP A 1 172 ? -25.342 -5.060 -15.632 1.00 51.00 172 ASP A C 1
ATOM 1306 O O . ASP A 1 172 ? -26.349 -4.752 -16.271 1.00 51.00 172 ASP A O 1
ATOM 1310 N N . ASP A 1 173 ? -24.304 -5.682 -16.190 1.00 51.34 173 ASP A N 1
ATOM 1311 C CA . ASP A 1 173 ? -24.435 -6.396 -17.458 1.00 51.34 173 ASP A CA 1
ATOM 1312 C C . ASP A 1 173 ? -24.044 -7.858 -17.248 1.00 51.34 173 ASP A C 1
ATOM 1314 O O . ASP A 1 173 ? -22.899 -8.215 -16.963 1.00 51.34 173 ASP A O 1
ATOM 1318 N N . SER A 1 174 ? -25.080 -8.689 -17.307 1.00 52.09 174 SER A N 1
ATOM 1319 C CA . SER A 1 174 ? -25.034 -10.143 -17.239 1.00 52.09 174 SER A CA 1
ATOM 1320 C C . SER A 1 174 ? -25.007 -10.640 -18.682 1.00 52.09 174 SER A C 1
ATOM 1322 O O . SER A 1 174 ? -26.033 -10.605 -19.353 1.00 52.09 174 SER A O 1
ATOM 1324 N N . GLY A 1 175 ? -23.850 -11.090 -19.172 1.00 52.25 175 GLY A N 1
ATOM 1325 C CA . GLY A 1 175 ? -23.663 -11.451 -20.583 1.00 52.25 175 GLY A CA 1
ATOM 1326 C C . GLY A 1 175 ? -22.986 -12.804 -20.798 1.00 52.25 175 GLY A C 1
ATOM 1327 O O . GLY A 1 175 ? -21.841 -12.875 -21.221 1.00 52.25 175 GLY A O 1
ATOM 1328 N N . THR A 1 176 ? -23.708 -13.865 -20.449 1.00 54.81 176 THR A N 1
ATOM 1329 C CA . THR A 1 176 ? -23.738 -15.230 -21.010 1.00 54.81 176 THR A CA 1
ATOM 1330 C C . THR A 1 176 ? -22.622 -15.667 -21.984 1.00 54.81 176 THR A C 1
ATOM 1332 O O . THR A 1 176 ? -22.576 -15.267 -23.146 1.00 54.81 176 THR A O 1
ATOM 1335 N N . LEU A 1 177 ? -21.812 -16.639 -21.543 1.00 51.91 177 LEU A N 1
ATOM 1336 C CA . LEU A 1 177 ? -20.963 -17.488 -22.389 1.00 51.91 177 LEU A CA 1
ATOM 1337 C C . LEU A 1 177 ? -21.829 -18.323 -23.348 1.00 51.91 177 LEU A C 1
ATOM 1339 O O . LEU A 1 177 ? -22.558 -19.208 -22.905 1.00 51.91 177 LEU A O 1
ATOM 1343 N N . THR A 1 178 ? -21.712 -18.084 -24.655 1.00 58.34 178 THR A N 1
ATOM 1344 C CA . THR A 1 178 ? -22.291 -18.954 -25.693 1.00 58.34 178 THR A CA 1
ATOM 1345 C C . THR A 1 178 ? -21.165 -19.484 -26.580 1.00 58.34 178 THR A C 1
ATOM 1347 O O . THR A 1 178 ? -20.600 -18.758 -27.393 1.00 58.34 178 THR A O 1
ATOM 1350 N N . LEU A 1 179 ? -20.808 -20.753 -26.375 1.00 52.72 179 LEU A N 1
ATOM 1351 C CA . LEU A 1 179 ? -19.917 -21.538 -27.233 1.00 52.72 179 LEU A CA 1
ATOM 1352 C C . LEU A 1 179 ? -20.663 -21.948 -28.511 1.00 52.72 179 LEU A C 1
ATOM 1354 O O . LEU A 1 179 ? -21.730 -22.553 -28.392 1.00 52.72 179 LEU A O 1
ATOM 1358 N N . PRO A 1 180 ? -20.108 -21.758 -29.718 1.00 62.47 180 PRO A N 1
ATOM 1359 C CA . PRO A 1 180 ? -20.543 -22.531 -30.868 1.00 62.47 180 PRO A CA 1
ATOM 1360 C C . PRO A 1 180 ? -19.794 -23.871 -30.902 1.00 62.47 180 PRO A C 1
ATOM 1362 O O . PRO A 1 180 ? -18.646 -23.965 -31.333 1.00 62.47 180 PRO A O 1
ATOM 1365 N N . ILE A 1 181 ? -20.478 -24.923 -30.448 1.00 51.66 181 ILE A N 1
ATOM 1366 C CA . ILE A 1 181 ? -20.261 -26.291 -30.927 1.00 51.66 181 ILE A CA 1
ATOM 1367 C C . ILE A 1 181 ? -21.065 -26.422 -32.218 1.00 51.66 181 ILE A C 1
ATOM 1369 O O . ILE A 1 181 ? -22.289 -26.340 -32.178 1.00 51.66 181 ILE A O 1
ATOM 1373 N N . LEU A 1 182 ? -20.398 -26.676 -33.342 1.00 58.72 182 LEU A N 1
ATOM 1374 C CA . LEU A 1 182 ? -21.004 -27.397 -34.459 1.00 58.72 182 LEU A CA 1
ATOM 1375 C C . LEU A 1 182 ? -19.920 -28.163 -35.217 1.00 58.72 182 LEU A C 1
ATOM 1377 O O . LEU A 1 182 ? -19.059 -27.604 -35.890 1.00 58.72 182 LEU A O 1
ATOM 1381 N N . MET A 1 183 ? -19.981 -29.478 -35.024 1.00 56.50 183 MET A N 1
ATOM 1382 C CA . MET A 1 183 ? -19.433 -30.485 -35.917 1.00 56.50 183 MET A CA 1
ATOM 1383 C C . MET A 1 183 ? -20.250 -30.534 -37.221 1.00 56.50 183 MET A C 1
ATOM 1385 O O . MET A 1 183 ? -21.418 -30.154 -37.242 1.00 56.50 183 MET A O 1
ATOM 1389 N N . THR A 1 184 ? -19.647 -31.185 -38.218 1.00 53.84 184 THR A N 1
ATOM 1390 C CA . THR A 1 184 ? -20.233 -32.011 -39.298 1.00 53.84 184 THR A CA 1
ATOM 1391 C C . THR A 1 184 ? -20.076 -31.511 -40.742 1.00 53.84 184 THR A C 1
ATOM 1393 O O . THR A 1 184 ? -20.599 -30.479 -41.139 1.00 53.84 184 THR A O 1
ATOM 1396 N N . SER A 1 185 ? -19.305 -32.327 -41.476 1.00 57.22 185 SER A N 1
ATOM 1397 C CA . SER A 1 185 ? -19.526 -32.900 -42.814 1.00 57.22 185 SER A CA 1
ATOM 1398 C C . SER A 1 185 ? -20.083 -32.039 -43.952 1.00 57.22 185 SER A C 1
ATOM 1400 O O . SER A 1 185 ? -21.261 -31.696 -43.964 1.00 57.22 185 SER A O 1
ATOM 1402 N N . ASN A 1 186 ? -19.294 -31.894 -45.021 1.00 51.50 186 ASN A N 1
ATOM 1403 C CA . ASN A 1 186 ? -19.314 -32.821 -46.168 1.00 51.50 186 ASN A CA 1
ATOM 1404 C C . ASN A 1 186 ? -18.019 -32.717 -46.981 1.00 51.50 186 ASN A C 1
ATOM 1406 O O . ASN A 1 186 ? -17.454 -31.603 -47.028 1.00 51.50 186 ASN A O 1
#

Foldseek 3Di:
DDDDDDDDDDDDDDDDDDDDDDDDDDPDDPDPDDPPPDDPDPPPDPDDDDLVVQLVVQVPPPCSNVSSVVVVVVVVVVVVVVVVVVVVVVVVVVVVVVVVVVVVVVVVVVVVVVVVVVVVVVVPPPDDDDPDPPDDDDDPDDDDPDPDDDDDDDDDDDDDDDDDDDDDDDDDDDDDDDDDDDDDDD

Sequence (186 aa):
MGTPSRDRDRPPFPHSPAPSLRHTAAPSSASLTNIPASSSAVQVSPQTVTVDALLKLFATADHPHAAALDQAVADRNVLSAQNSQLWKLIEKQRTGYNQILKELERIRGERDTYKARLSALTAVLPNGAAPEKRQNTTSERGSRPSLDTTVPSHTSAPSPQARQLVTRHNSDDSGTLTLPILMTSN

Secondary structure (DSSP, 8-state):
----------PPPPPPPP--------------------------------HHHHHHHTTTSSSHHHHHHHHHHHHHHHHHHHHHHHHHHHHHHHHHHHHHHHHHHHHHHHHHHHHHHHHHHHHH--SS---------------------PPP---------PPP----------------------

pLDDT: mean 70.86, std 21.72, range [40.12, 98.75]